Protein AF-A0A7S2A153-F1 (afdb_monomer)

Sequence (183 aa):
TPPPVQTYTALCRDPLVLLRCTVALWRCCGLRRIMLIVLRRLLDANNAITEEDSPCESVAKEMLAARDVLVARCLIVADSGSYKFDSKATKVKVNLAPCPMTVNLIRSMVAEKRGLVTMLVKQGLPDHAVDWLAEHVPESLADAEILSACLTECNTLTAAERLTAADAALRISIAHGPSQGVP

Solvent-accessible surface area (backbone atoms only — not comparable to full-atom values): 10693 Å² total; per-residue (Å²): 129,81,79,82,84,80,48,71,70,55,40,30,74,41,42,66,62,68,71,69,55,56,70,71,48,64,66,36,70,69,54,32,50,52,49,53,53,51,42,51,54,22,48,56,49,27,49,57,48,39,64,70,73,38,96,41,71,67,60,28,51,51,53,52,50,56,49,51,43,52,54,47,50,53,51,42,50,65,45,43,61,72,86,81,71,91,57,100,66,76,93,72,83,72,81,63,74,68,50,68,68,58,48,50,52,47,40,50,50,41,65,75,34,85,47,44,59,38,53,43,40,7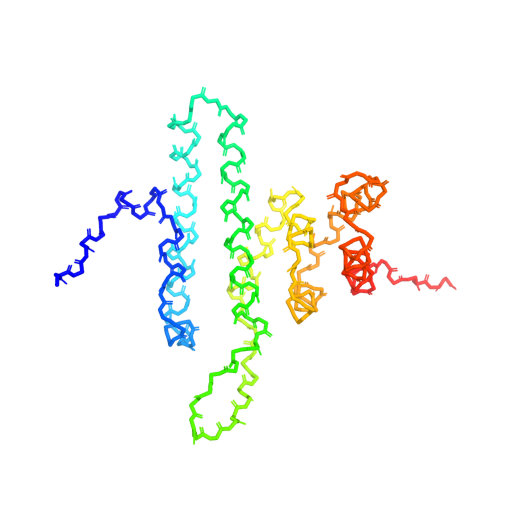4,72,62,59,55,69,59,34,47,52,43,40,34,73,70,29,71,53,56,60,80,26,48,66,58,40,52,52,60,64,68,43,79,86,82,48,55,76,67,56,39,49,55,34,50,52,49,51,48,50,35,43,70,61,60,43,82,75,80,75,76,128

Mean predicted aligned error: 7.01 Å

pLDDT: mean 85.68, std 14.98, range [40.78, 97.81]

Structure (mmCIF, N/CA/C/O backbone):
data_AF-A0A7S2A153-F1
#
_entry.id   AF-A0A7S2A153-F1
#
loop_
_atom_site.group_PDB
_atom_site.id
_atom_site.type_symbol
_atom_site.label_atom_id
_atom_site.label_alt_id
_atom_site.label_comp_id
_atom_site.label_asym_id
_atom_site.label_entity_id
_atom_site.label_seq_id
_atom_site.pdbx_PDB_ins_code
_atom_site.Cartn_x
_atom_site.Cartn_y
_atom_site.Cartn_z
_atom_site.occupancy
_atom_site.B_iso_or_equiv
_atom_site.auth_seq_id
_atom_site.auth_comp_id
_atom_site.auth_asym_id
_atom_site.auth_atom_id
_atom_site.pdbx_PDB_model_num
ATOM 1 N N . THR A 1 1 ? -1.560 30.126 -12.834 1.00 52.75 1 THR A N 1
ATOM 2 C CA . THR A 1 1 ? -1.280 30.229 -11.386 1.00 52.75 1 THR A CA 1
ATOM 3 C C . THR A 1 1 ? 0.058 29.573 -11.109 1.00 52.75 1 THR A C 1
ATOM 5 O O . THR A 1 1 ? 0.300 28.514 -11.680 1.00 52.75 1 THR A O 1
ATOM 8 N N . PRO A 1 2 ? 0.961 30.200 -10.335 1.00 52.28 2 PRO A N 1
ATOM 9 C CA . PRO A 1 2 ? 2.216 29.557 -9.951 1.00 52.28 2 PRO A CA 1
ATOM 10 C C . PRO A 1 2 ? 1.923 28.278 -9.150 1.00 52.28 2 PRO A C 1
ATOM 12 O O . PRO A 1 2 ? 0.895 28.220 -8.465 1.00 52.28 2 PRO A O 1
ATOM 15 N N . PRO A 1 3 ? 2.775 27.243 -9.248 1.00 64.81 3 PRO A N 1
ATOM 16 C CA . PRO A 1 3 ? 2.592 26.035 -8.460 1.00 64.81 3 PRO A CA 1
ATOM 17 C C . PRO A 1 3 ? 2.657 26.390 -6.966 1.00 64.81 3 PRO A C 1
ATOM 19 O O . PRO A 1 3 ? 3.499 27.205 -6.576 1.00 64.81 3 PRO A O 1
ATOM 22 N N . PRO A 1 4 ? 1.772 25.824 -6.128 1.00 70.31 4 PRO A N 1
ATOM 23 C CA . PRO A 1 4 ? 1.799 26.084 -4.698 1.00 70.31 4 PRO A CA 1
ATOM 24 C C . PRO A 1 4 ? 3.159 25.665 -4.135 1.00 70.31 4 PRO A C 1
ATOM 26 O O . PRO A 1 4 ? 3.616 24.541 -4.357 1.00 70.31 4 PRO A O 1
ATOM 29 N N . VAL A 1 5 ? 3.812 26.586 -3.426 1.00 78.69 5 VAL A N 1
ATOM 30 C CA . VAL A 1 5 ? 5.075 26.306 -2.743 1.00 78.69 5 VAL A CA 1
ATOM 31 C C . VAL A 1 5 ? 4.773 25.352 -1.596 1.00 78.69 5 VAL A C 1
ATOM 33 O O . VAL A 1 5 ? 4.063 25.701 -0.655 1.00 78.69 5 VAL A O 1
ATOM 36 N N . GLN A 1 6 ? 5.295 24.133 -1.690 1.00 83.62 6 GLN A N 1
ATOM 37 C CA . GLN A 1 6 ? 5.172 23.146 -0.627 1.00 83.62 6 GLN A CA 1
ATOM 38 C C . GLN A 1 6 ? 6.242 23.402 0.427 1.00 83.62 6 GLN A C 1
ATOM 40 O O . GLN A 1 6 ? 7.437 23.348 0.136 1.00 83.62 6 GLN A O 1
ATOM 45 N N . THR A 1 7 ? 5.812 23.699 1.650 1.00 91.12 7 THR A N 1
ATOM 46 C CA . THR A 1 7 ? 6.716 23.797 2.796 1.00 91.12 7 THR A CA 1
ATOM 47 C C . THR A 1 7 ? 7.016 22.404 3.341 1.00 91.12 7 THR A C 1
ATOM 49 O O . THR A 1 7 ? 6.229 21.471 3.176 1.00 91.12 7 THR A O 1
ATOM 52 N N . TYR A 1 8 ? 8.145 22.262 4.036 1.00 91.12 8 TYR A N 1
ATOM 53 C CA . TYR A 1 8 ? 8.490 21.013 4.719 1.00 91.12 8 TYR A CA 1
ATOM 54 C C . TYR A 1 8 ? 7.379 20.562 5.681 1.00 91.12 8 TYR A C 1
ATOM 56 O O . TYR A 1 8 ? 6.966 19.409 5.653 1.00 91.12 8 TYR A O 1
ATOM 64 N N . THR A 1 9 ? 6.814 21.493 6.455 1.00 93.06 9 THR A N 1
ATOM 65 C CA . THR A 1 9 ? 5.705 21.216 7.379 1.00 93.06 9 THR A CA 1
ATOM 66 C C . THR A 1 9 ? 4.468 20.673 6.664 1.00 93.06 9 THR A C 1
ATOM 68 O O . THR A 1 9 ? 3.830 19.753 7.168 1.00 93.06 9 THR A O 1
ATOM 71 N N . ALA A 1 10 ? 4.135 21.206 5.483 1.00 92.81 10 ALA A N 1
ATOM 72 C CA . ALA A 1 10 ? 3.019 20.697 4.691 1.00 92.81 10 ALA A CA 1
ATOM 73 C C . ALA A 1 10 ? 3.283 19.261 4.206 1.00 92.81 10 ALA A C 1
ATOM 75 O O . ALA A 1 10 ? 2.401 18.415 4.313 1.00 92.81 10 ALA A O 1
ATOM 76 N N . LEU A 1 11 ? 4.510 18.965 3.761 1.00 93.50 11 LEU A N 1
ATOM 77 C CA . LEU A 1 11 ? 4.910 17.620 3.331 1.00 93.50 11 LEU A CA 1
ATOM 78 C C . LEU A 1 11 ? 4.900 16.599 4.476 1.00 93.50 11 LEU A C 1
ATOM 80 O O . LEU A 1 11 ? 4.514 15.453 4.269 1.00 93.50 11 LEU A O 1
ATOM 84 N N . CYS A 1 12 ? 5.304 16.995 5.685 1.00 95.81 12 CYS A N 1
ATOM 85 C CA . CYS A 1 12 ? 5.238 16.124 6.863 1.00 95.81 12 CYS A CA 1
ATOM 86 C C . CYS A 1 12 ? 3.797 15.828 7.298 1.00 95.81 12 CYS A C 1
ATOM 88 O O . CYS A 1 12 ? 3.535 14.778 7.878 1.00 95.81 12 CYS A O 1
ATOM 90 N N . ARG A 1 13 ? 2.853 16.737 7.028 1.00 95.56 13 ARG A N 1
ATOM 91 C CA . ARG A 1 13 ? 1.427 16.522 7.314 1.00 95.56 13 ARG A CA 1
ATOM 92 C C . ARG A 1 13 ? 0.712 15.711 6.236 1.00 95.56 13 ARG A C 1
ATOM 94 O O . ARG A 1 13 ? -0.215 14.982 6.567 1.00 95.56 13 ARG A O 1
ATOM 101 N N . ASP A 1 14 ? 1.151 15.810 4.984 1.00 95.12 14 ASP A N 1
ATOM 102 C CA . ASP A 1 14 ? 0.605 15.036 3.867 1.00 95.12 14 ASP A CA 1
ATOM 103 C C . ASP A 1 14 ? 1.724 14.402 3.011 1.00 95.12 14 ASP A C 1
ATOM 105 O O . ASP A 1 14 ? 2.111 14.939 1.964 1.00 95.12 14 ASP A O 1
ATOM 109 N N . PRO A 1 15 ? 2.247 13.228 3.418 1.00 95.19 15 PRO A N 1
ATOM 110 C CA . PRO A 1 15 ? 3.273 12.516 2.656 1.00 95.19 15 PRO A CA 1
ATOM 111 C C . PRO A 1 15 ? 2.766 12.004 1.296 1.00 95.19 15 PRO A C 1
ATOM 113 O O . PRO A 1 15 ? 3.573 11.728 0.402 1.00 95.19 15 PRO A O 1
ATOM 116 N N . LEU A 1 16 ? 1.443 11.891 1.099 1.00 95.38 16 LEU A N 1
ATOM 117 C CA . LEU A 1 16 ? 0.850 11.355 -0.132 1.00 95.38 16 LEU A CA 1
ATOM 118 C C . LEU A 1 16 ? 1.047 12.290 -1.323 1.00 95.38 16 LEU A C 1
ATOM 120 O O . LEU A 1 16 ? 1.010 11.840 -2.471 1.00 95.38 16 LEU A O 1
ATOM 124 N N . VAL A 1 17 ? 1.335 13.571 -1.078 1.00 92.88 17 VAL A N 1
ATOM 125 C CA . VAL A 1 17 ? 1.746 14.515 -2.121 1.00 92.88 17 VAL A CA 1
ATOM 126 C C . VAL A 1 17 ? 2.858 13.936 -2.994 1.00 92.88 17 VAL A C 1
ATOM 128 O O . VAL A 1 17 ? 2.827 14.120 -4.212 1.00 92.88 17 VAL A O 1
ATOM 131 N N . LEU A 1 18 ? 3.827 13.223 -2.410 1.00 91.94 18 LEU A N 1
ATOM 132 C CA . LEU A 1 18 ? 4.961 12.693 -3.166 1.00 91.94 18 LEU A CA 1
ATOM 133 C C . LEU A 1 18 ? 4.535 11.625 -4.187 1.00 91.94 18 LEU A C 1
ATOM 135 O O . LEU A 1 18 ? 5.172 11.458 -5.226 1.00 91.94 18 LEU A O 1
ATOM 139 N N . LEU A 1 19 ? 3.412 10.945 -3.943 1.00 90.69 19 LEU A N 1
ATOM 140 C CA . LEU A 1 19 ? 2.825 9.982 -4.878 1.00 90.69 19 LEU A CA 1
ATOM 141 C C . LEU A 1 19 ? 2.203 10.659 -6.107 1.00 90.69 19 LEU A C 1
ATOM 143 O O . LEU A 1 19 ? 2.006 10.007 -7.129 1.00 90.69 19 LEU A O 1
ATOM 147 N N . ARG A 1 20 ? 1.957 11.976 -6.057 1.00 89.56 20 ARG A N 1
ATOM 148 C CA . ARG A 1 20 ? 1.449 12.766 -7.194 1.00 89.56 20 ARG A CA 1
ATOM 149 C C . ARG A 1 20 ? 2.529 13.121 -8.218 1.00 89.56 20 ARG A C 1
ATOM 151 O O . ARG A 1 20 ? 2.213 13.711 -9.253 1.00 89.56 20 ARG A O 1
ATOM 158 N N . CYS A 1 21 ? 3.793 12.800 -7.949 1.00 84.81 21 CYS A N 1
ATOM 159 C CA . CYS A 1 21 ? 4.879 12.975 -8.906 1.00 84.81 21 CYS A CA 1
ATOM 160 C C . CYS A 1 21 ? 4.613 12.202 -10.208 1.00 84.81 21 CYS A C 1
ATOM 162 O O . CYS A 1 21 ? 4.002 11.133 -10.214 1.00 84.81 21 CYS A O 1
ATOM 164 N N . THR A 1 22 ? 5.087 12.743 -11.333 1.00 83.19 22 THR A N 1
ATOM 165 C CA . THR A 1 22 ? 4.813 12.165 -12.655 1.00 83.19 22 THR A CA 1
ATOM 166 C C . THR A 1 22 ? 5.395 10.757 -12.790 1.00 83.19 22 THR A C 1
ATOM 168 O O . THR A 1 22 ? 6.464 10.449 -12.262 1.00 83.19 22 THR A O 1
ATOM 171 N N . VAL A 1 23 ? 4.735 9.901 -13.577 1.00 75.94 23 VAL A N 1
ATOM 172 C CA . VAL A 1 23 ? 5.207 8.530 -13.866 1.00 75.94 23 VAL A CA 1
ATOM 173 C C . VAL A 1 23 ? 6.632 8.526 -14.443 1.00 75.94 23 VAL A C 1
ATOM 175 O O . VAL A 1 23 ? 7.399 7.596 -14.206 1.00 75.94 23 VAL A O 1
ATOM 178 N N . ALA A 1 24 ? 7.025 9.584 -15.159 1.00 79.06 24 ALA A N 1
ATOM 179 C CA . ALA A 1 24 ? 8.385 9.747 -15.669 1.00 79.06 24 ALA A CA 1
ATOM 180 C C . ALA A 1 24 ? 9.445 9.763 -14.549 1.00 79.06 24 ALA A C 1
ATOM 182 O O . ALA A 1 24 ? 10.503 9.156 -14.709 1.00 79.06 24 ALA A O 1
ATOM 183 N N . LEU A 1 25 ? 9.150 10.391 -13.405 1.00 82.69 25 LEU A N 1
ATOM 184 C CA . LEU A 1 25 ? 10.053 10.421 -12.249 1.00 82.69 25 LEU A CA 1
ATOM 185 C C . LEU A 1 25 ? 10.185 9.038 -11.609 1.00 82.69 25 LEU A C 1
ATOM 187 O O . LEU A 1 25 ? 11.297 8.595 -11.328 1.00 82.69 25 LEU A O 1
ATOM 191 N N . TRP A 1 26 ? 9.070 8.317 -11.481 1.00 82.56 26 TRP A N 1
ATOM 192 C CA . TRP A 1 26 ? 9.047 6.948 -10.963 1.00 82.56 26 TRP A CA 1
ATOM 193 C C . TRP A 1 26 ? 9.796 5.950 -11.861 1.00 82.56 26 TRP A C 1
ATOM 195 O O . TRP A 1 26 ? 10.331 4.957 -11.372 1.00 82.56 26 TRP A O 1
ATOM 205 N N . ARG A 1 27 ? 9.911 6.225 -13.168 1.00 79.31 27 ARG A N 1
ATOM 206 C CA . ARG A 1 27 ? 10.712 5.413 -14.103 1.00 79.31 27 ARG A CA 1
ATOM 207 C C . ARG A 1 27 ? 12.215 5.643 -13.972 1.00 79.31 27 ARG A C 1
ATOM 209 O O . ARG A 1 27 ? 12.998 4.739 -14.259 1.00 79.31 27 ARG A O 1
ATOM 216 N N . CYS A 1 28 ? 12.642 6.828 -13.545 1.00 85.56 28 CYS A N 1
ATOM 217 C CA . CYS A 1 28 ? 14.058 7.114 -13.359 1.00 85.56 28 CYS A CA 1
ATOM 218 C C . CYS A 1 28 ? 14.558 6.443 -12.073 1.00 85.56 28 CYS A C 1
ATOM 220 O O . CYS A 1 28 ? 14.183 6.841 -10.974 1.00 85.56 28 CYS A O 1
ATOM 222 N N . CYS A 1 29 ? 15.436 5.440 -12.188 1.00 84.94 29 CYS A N 1
ATOM 223 C CA . CYS A 1 29 ? 15.933 4.682 -11.033 1.00 84.94 29 CYS A CA 1
ATOM 224 C C . CYS A 1 29 ? 16.525 5.566 -9.925 1.00 84.94 29 CYS A C 1
ATOM 226 O O . CYS A 1 29 ? 16.245 5.325 -8.753 1.00 84.94 29 CYS A O 1
ATOM 228 N N . GLY A 1 30 ? 17.311 6.588 -10.281 1.00 88.44 30 GLY A N 1
ATOM 229 C CA . GLY A 1 30 ? 17.906 7.507 -9.307 1.00 88.44 30 GLY A CA 1
ATOM 230 C C . GLY A 1 30 ? 16.857 8.348 -8.579 1.00 88.44 30 GLY A C 1
ATOM 231 O O . GLY A 1 30 ? 16.825 8.365 -7.350 1.00 88.44 30 GLY A O 1
ATOM 232 N N . LEU A 1 31 ? 15.953 8.986 -9.328 1.00 90.31 31 LEU A N 1
ATOM 233 C CA . LEU A 1 31 ? 14.913 9.847 -8.754 1.00 90.31 31 LEU A CA 1
ATOM 234 C C . LEU A 1 31 ? 13.894 9.047 -7.942 1.00 90.31 31 LEU A C 1
ATOM 236 O O . LEU A 1 31 ? 13.571 9.449 -6.831 1.00 90.31 31 LEU A O 1
ATOM 240 N N . ARG A 1 32 ? 13.471 7.875 -8.429 1.00 90.12 32 ARG A N 1
ATOM 241 C CA . ARG A 1 32 ? 12.616 6.942 -7.681 1.00 90.12 32 ARG A CA 1
ATOM 242 C C . ARG A 1 32 ? 13.221 6.590 -6.324 1.00 90.12 32 ARG A C 1
ATOM 244 O O . ARG A 1 32 ? 12.517 6.645 -5.326 1.00 90.12 32 ARG A O 1
ATOM 251 N N . ARG A 1 33 ? 14.520 6.275 -6.258 1.00 91.25 33 ARG A N 1
ATOM 252 C CA . ARG A 1 33 ? 15.197 5.990 -4.978 1.00 91.25 33 ARG A CA 1
ATOM 253 C C . ARG A 1 33 ? 15.174 7.195 -4.042 1.00 91.25 33 ARG A C 1
ATOM 255 O O . ARG A 1 33 ? 14.824 7.040 -2.879 1.00 91.25 33 ARG A O 1
ATOM 262 N N . ILE A 1 34 ? 15.497 8.388 -4.546 1.00 93.81 34 ILE A N 1
ATOM 263 C CA . ILE A 1 34 ? 15.439 9.626 -3.752 1.00 93.81 34 ILE A CA 1
ATOM 264 C C . ILE A 1 34 ? 14.022 9.840 -3.211 1.00 93.81 34 ILE A C 1
ATOM 266 O O . ILE A 1 34 ? 13.850 10.093 -2.022 1.00 93.81 34 ILE A O 1
ATOM 270 N N . MET A 1 35 ? 13.007 9.675 -4.057 1.00 93.44 35 MET A N 1
ATOM 271 C CA . MET A 1 35 ? 11.612 9.810 -3.656 1.00 93.44 35 MET A CA 1
ATOM 272 C C . MET A 1 35 ? 11.210 8.776 -2.606 1.00 93.44 35 MET A C 1
ATOM 274 O O . MET A 1 35 ? 10.564 9.144 -1.639 1.00 93.44 35 MET A O 1
ATOM 278 N N . LEU A 1 36 ? 11.621 7.514 -2.730 1.00 94.75 36 LEU A N 1
ATOM 279 C CA . LEU A 1 36 ? 11.328 6.487 -1.724 1.00 94.75 36 LEU A CA 1
ATOM 280 C C . LEU A 1 36 ? 11.997 6.790 -0.372 1.00 94.75 36 LEU A C 1
ATOM 282 O O . LEU A 1 36 ? 11.374 6.593 0.669 1.00 94.75 36 LEU A O 1
ATOM 286 N N . ILE A 1 37 ? 13.227 7.323 -0.373 1.00 95.50 37 ILE A N 1
ATOM 287 C CA . ILE A 1 37 ? 13.907 7.783 0.853 1.00 95.50 37 ILE A CA 1
ATOM 288 C C . ILE A 1 37 ? 13.124 8.924 1.502 1.00 95.50 37 ILE A C 1
ATOM 290 O O . ILE A 1 37 ? 12.875 8.900 2.708 1.00 95.50 37 ILE A O 1
ATOM 294 N N . VAL A 1 38 ? 12.752 9.929 0.706 1.00 95.75 38 VAL A N 1
ATOM 295 C CA . VAL A 1 38 ? 11.982 11.079 1.188 1.00 95.75 38 VAL A CA 1
ATOM 296 C C . VAL A 1 38 ? 10.624 10.616 1.709 1.00 95.75 38 VAL A C 1
ATOM 298 O O . VAL A 1 38 ? 10.261 10.984 2.818 1.00 95.75 38 VAL A O 1
ATOM 301 N N . LEU A 1 39 ? 9.922 9.751 0.973 1.00 96.56 39 LEU A N 1
ATOM 302 C CA . LEU A 1 39 ? 8.631 9.195 1.370 1.00 96.56 39 LEU A CA 1
ATOM 303 C C . LEU A 1 39 ? 8.720 8.501 2.722 1.00 96.56 39 LEU A C 1
ATOM 305 O O . LEU A 1 39 ? 7.924 8.816 3.594 1.00 96.56 39 LEU A O 1
ATOM 309 N N . ARG A 1 40 ? 9.703 7.613 2.927 1.00 96.44 40 ARG A N 1
ATOM 310 C CA . ARG A 1 40 ? 9.857 6.912 4.209 1.00 96.44 40 ARG A CA 1
ATOM 311 C C . ARG A 1 40 ? 10.017 7.897 5.366 1.00 96.44 40 ARG A C 1
ATOM 313 O O . ARG A 1 40 ? 9.281 7.806 6.337 1.00 96.44 40 ARG A O 1
ATOM 320 N N . ARG A 1 41 ? 10.894 8.895 5.218 1.00 96.75 41 ARG A N 1
ATOM 321 C CA . ARG A 1 41 ? 11.092 9.928 6.249 1.00 96.75 41 ARG A CA 1
ATOM 322 C C . ARG A 1 41 ? 9.837 10.758 6.505 1.00 96.75 41 ARG A C 1
ATOM 324 O O . ARG A 1 41 ? 9.565 11.103 7.650 1.00 96.75 41 ARG A O 1
ATOM 331 N N . LEU A 1 42 ? 9.087 11.094 5.455 1.00 97.31 42 LEU A N 1
ATOM 332 C CA . LEU A 1 42 ? 7.833 11.829 5.599 1.00 97.31 42 LEU A CA 1
ATOM 333 C C . LEU A 1 42 ? 6.759 10.978 6.285 1.00 97.31 42 LEU A C 1
ATOM 335 O O . LEU A 1 42 ? 6.027 11.519 7.101 1.00 97.31 42 LEU A O 1
ATOM 339 N N . LEU A 1 43 ? 6.682 9.672 6.009 1.00 97.31 43 LEU A N 1
ATOM 340 C CA . LEU A 1 43 ? 5.768 8.753 6.698 1.00 97.31 43 LEU A CA 1
ATOM 341 C C . LEU A 1 43 ? 6.110 8.631 8.185 1.00 97.31 43 LEU A C 1
ATOM 343 O O . LEU A 1 43 ? 5.209 8.715 9.015 1.00 97.31 43 LEU A O 1
ATOM 347 N N . ASP A 1 44 ? 7.395 8.509 8.522 1.00 96.81 44 ASP A N 1
ATOM 348 C CA . ASP A 1 44 ? 7.852 8.437 9.913 1.00 96.81 44 ASP A CA 1
ATOM 349 C C . ASP A 1 44 ? 7.524 9.739 10.671 1.00 96.81 44 ASP A C 1
ATOM 351 O O . ASP A 1 44 ? 6.968 9.702 11.768 1.00 96.81 44 ASP A O 1
ATOM 355 N N . ALA A 1 45 ? 7.787 10.903 10.064 1.00 97.56 45 ALA A N 1
ATOM 356 C CA . ALA A 1 45 ? 7.416 12.198 10.642 1.00 97.56 45 ALA A CA 1
ATOM 357 C C . ALA A 1 45 ? 5.892 12.355 10.772 1.00 97.56 45 ALA A C 1
ATOM 359 O O . ALA A 1 45 ? 5.398 12.859 11.778 1.00 97.56 45 ALA A O 1
ATOM 360 N N . ASN A 1 46 ? 5.143 11.903 9.765 1.00 97.81 46 ASN A N 1
ATOM 361 C CA . ASN A 1 46 ? 3.689 11.956 9.764 1.00 97.81 46 ASN A CA 1
ATOM 362 C C . ASN A 1 46 ? 3.073 11.042 10.832 1.00 97.81 46 ASN A C 1
ATOM 364 O O . ASN A 1 46 ? 2.037 11.407 11.377 1.00 97.81 46 ASN A O 1
ATOM 368 N N . ASN A 1 47 ? 3.702 9.907 11.168 1.00 97.19 47 ASN A N 1
ATOM 369 C CA . ASN A 1 47 ? 3.281 9.065 12.296 1.00 97.19 47 ASN A CA 1
ATOM 370 C C . ASN A 1 47 ? 3.306 9.864 13.597 1.00 97.19 47 ASN A C 1
ATOM 372 O O . ASN A 1 47 ? 2.269 10.001 14.235 1.00 97.19 47 ASN A O 1
ATOM 376 N N . ALA A 1 48 ? 4.460 10.454 13.923 1.00 97.38 48 ALA A N 1
ATOM 377 C CA . ALA A 1 48 ? 4.636 11.222 15.152 1.00 97.38 48 ALA A CA 1
ATOM 378 C C . ALA A 1 48 ? 3.655 12.401 15.237 1.00 97.38 48 ALA A C 1
ATOM 380 O O . ALA A 1 48 ? 2.984 12.572 16.248 1.00 97.38 48 ALA A O 1
ATOM 381 N N . ILE A 1 49 ? 3.509 13.166 14.147 1.00 97.50 49 ILE A N 1
ATOM 382 C CA . ILE A 1 49 ? 2.576 14.302 14.097 1.00 97.50 49 ILE A CA 1
ATOM 383 C C . ILE A 1 49 ? 1.126 13.834 14.258 1.00 97.50 49 ILE A C 1
ATOM 385 O O . ILE A 1 49 ? 0.366 14.458 14.983 1.00 97.50 49 ILE A O 1
ATOM 389 N N . THR A 1 50 ? 0.720 12.751 13.588 1.00 97.19 50 THR A N 1
ATOM 390 C CA . THR A 1 50 ? -0.671 12.265 13.655 1.00 97.19 50 THR A CA 1
ATOM 391 C C . THR A 1 50 ? -1.003 11.711 15.039 1.00 97.19 50 THR A C 1
ATOM 393 O O . THR A 1 50 ? -2.124 11.882 15.509 1.00 97.19 50 THR A O 1
ATOM 396 N N . GLU A 1 51 ? -0.046 11.061 15.699 1.00 96.56 51 GLU A N 1
ATOM 397 C CA . GLU A 1 51 ? -0.205 10.575 17.072 1.00 96.56 51 GLU A CA 1
ATOM 398 C C . GLU A 1 51 ? -0.295 11.727 18.087 1.00 96.56 51 GLU A C 1
ATOM 40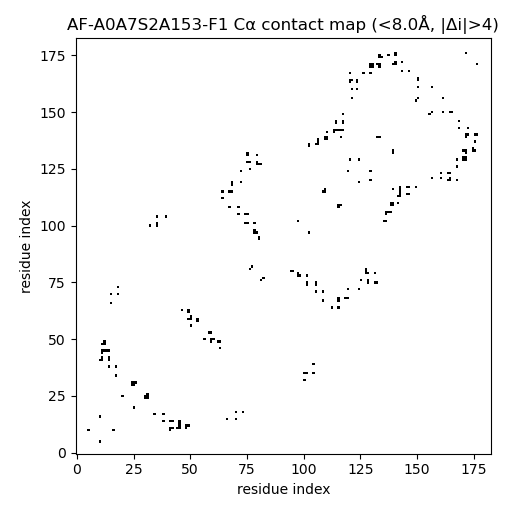0 O O . GLU A 1 51 ? -1.075 11.628 19.030 1.00 96.56 51 GLU A O 1
ATOM 405 N N . GLU A 1 52 ? 0.444 12.822 17.880 1.00 96.88 52 GLU A N 1
ATOM 406 C CA . GLU A 1 52 ? 0.434 14.008 18.751 1.00 96.88 52 GLU A CA 1
ATOM 407 C C . GLU A 1 52 ? -0.789 14.918 18.524 1.00 96.88 52 GLU A C 1
ATOM 409 O O . GLU A 1 52 ? -1.423 15.354 19.485 1.00 96.88 52 GLU A O 1
ATOM 414 N N . ASP A 1 53 ? -1.143 15.193 17.264 1.00 96.56 53 ASP A N 1
ATOM 415 C CA . ASP A 1 53 ? -2.204 16.143 16.894 1.00 96.56 53 ASP A CA 1
ATOM 416 C C . ASP A 1 53 ? -3.619 15.533 17.024 1.00 96.56 53 ASP A C 1
ATOM 418 O O . ASP A 1 53 ? -4.615 16.265 17.046 1.00 96.56 53 ASP A O 1
ATOM 422 N N . SER A 1 54 ? -3.749 14.200 17.063 1.00 95.12 54 SER A N 1
ATOM 423 C CA . SER A 1 54 ? -5.062 13.546 17.080 1.00 95.12 54 SER A CA 1
ATOM 424 C C . SER A 1 54 ? -5.733 13.632 18.455 1.00 95.12 54 SER A C 1
ATOM 426 O O . SER A 1 54 ? -5.127 13.290 19.470 1.00 95.12 54 SER A O 1
ATOM 428 N N . PRO A 1 55 ? -7.038 13.963 18.522 1.00 93.69 55 PRO A N 1
ATOM 429 C CA . PRO A 1 55 ? -7.774 13.999 19.786 1.00 93.69 55 PRO A CA 1
ATOM 430 C C . PRO A 1 55 ? -7.979 12.610 20.411 1.00 93.69 55 PRO A C 1
ATOM 432 O O . PRO A 1 55 ? -8.373 12.512 21.572 1.00 93.69 55 PRO A O 1
ATOM 435 N N . CYS A 1 56 ? -7.785 11.533 19.643 1.00 96.50 56 CYS A N 1
ATOM 436 C CA . CYS A 1 56 ? -7.989 10.161 20.096 1.00 96.50 56 CYS A CA 1
ATOM 437 C C . CYS A 1 56 ? -7.046 9.185 19.380 1.00 96.50 56 CYS A C 1
ATOM 439 O O . CYS A 1 56 ? -6.840 9.271 18.166 1.00 96.50 56 CYS A O 1
ATOM 441 N N . GLU A 1 57 ? -6.528 8.206 20.123 1.00 96.44 57 GLU A N 1
ATOM 442 C CA . GLU A 1 57 ? -5.616 7.176 19.610 1.00 96.44 57 GLU A CA 1
ATOM 443 C C . GLU A 1 57 ? -6.260 6.321 18.505 1.00 96.44 57 GLU A C 1
ATOM 445 O O . GLU A 1 57 ? -5.606 5.977 17.522 1.00 96.44 57 GLU A O 1
ATOM 450 N N . SER A 1 58 ? -7.554 6.000 18.630 1.00 96.00 58 SER A N 1
ATOM 451 C CA . SER A 1 58 ? -8.275 5.216 17.613 1.00 96.00 58 SER A CA 1
ATOM 452 C C . SER A 1 58 ? -8.337 5.943 16.268 1.00 96.00 58 SER A C 1
ATOM 454 O O . SER A 1 58 ? -7.998 5.359 15.243 1.00 96.00 58 SER A O 1
ATOM 456 N N . VAL A 1 59 ? -8.660 7.240 16.284 1.00 95.62 59 VAL A N 1
ATOM 457 C CA . VAL A 1 59 ? -8.703 8.088 15.082 1.00 95.62 59 VAL A CA 1
ATOM 458 C C . VAL A 1 59 ? -7.318 8.191 14.441 1.00 95.62 59 VAL A C 1
ATOM 460 O O . VAL A 1 59 ? -7.196 8.050 13.225 1.00 95.62 59 VAL A O 1
ATOM 463 N N . ALA A 1 60 ? -6.261 8.358 15.246 1.00 96.56 60 ALA A N 1
ATOM 464 C CA . ALA A 1 60 ? -4.889 8.382 14.739 1.00 96.56 60 ALA A CA 1
ATOM 465 C C . ALA A 1 60 ? -4.540 7.068 14.025 1.00 96.56 60 ALA A C 1
ATOM 467 O O . ALA A 1 60 ? -4.070 7.076 12.887 1.00 96.56 60 ALA A O 1
ATOM 468 N N . LYS A 1 61 ? -4.829 5.928 14.664 1.00 95.25 61 LYS A N 1
ATOM 469 C CA . LYS A 1 61 ? -4.583 4.595 14.100 1.00 95.25 61 LYS A CA 1
ATOM 470 C C . LYS A 1 61 ? -5.333 4.372 12.790 1.00 95.25 61 LYS A C 1
ATOM 472 O O . LYS A 1 61 ? -4.740 3.855 11.847 1.00 95.25 61 LYS A O 1
ATOM 477 N N . GLU A 1 62 ? -6.596 4.784 12.706 1.00 94.75 62 GLU A N 1
ATOM 478 C CA . GLU A 1 62 ? -7.394 4.681 11.480 1.00 94.75 62 GLU A CA 1
ATOM 479 C C . GLU A 1 62 ? -6.825 5.543 10.346 1.00 94.75 62 GLU A C 1
ATOM 481 O O . GLU A 1 62 ? -6.683 5.060 9.220 1.00 94.75 62 GLU A O 1
ATOM 486 N N . MET A 1 63 ? -6.437 6.790 10.633 1.00 95.75 63 MET A N 1
ATOM 487 C CA . MET A 1 63 ? -5.822 7.680 9.643 1.00 95.75 63 MET A CA 1
ATOM 488 C C . MET A 1 63 ? -4.494 7.124 9.120 1.00 95.75 63 MET A C 1
ATOM 490 O O . MET A 1 63 ? -4.263 7.103 7.908 1.00 95.75 63 MET A O 1
ATOM 494 N N . LEU A 1 64 ? -3.636 6.635 10.020 1.00 96.81 64 LEU A N 1
ATOM 495 C CA . LEU A 1 64 ? -2.357 6.027 9.658 1.00 96.81 64 LEU A CA 1
ATOM 496 C C . LEU A 1 64 ? -2.555 4.743 8.846 1.00 96.81 64 LEU A C 1
ATOM 498 O O . LEU A 1 64 ? -1.904 4.572 7.816 1.00 96.81 64 LEU A O 1
ATOM 502 N N . ALA A 1 65 ? -3.501 3.886 9.237 1.00 95.81 65 ALA A N 1
ATOM 503 C CA . ALA A 1 65 ? -3.840 2.680 8.487 1.00 95.81 65 ALA A CA 1
ATOM 504 C C . ALA A 1 65 ? -4.351 3.012 7.076 1.00 95.81 65 ALA A C 1
ATOM 506 O O . ALA A 1 65 ? -3.880 2.432 6.097 1.00 95.81 65 ALA A O 1
ATOM 507 N N . ALA A 1 66 ? -5.260 3.983 6.945 1.00 96.31 66 ALA A N 1
ATOM 508 C CA . ALA A 1 66 ? -5.777 4.418 5.649 1.00 96.31 66 ALA A CA 1
ATOM 509 C C . ALA A 1 66 ? -4.660 4.953 4.738 1.00 96.31 66 ALA A C 1
ATOM 511 O O . ALA A 1 66 ? -4.589 4.605 3.556 1.00 96.31 66 ALA A O 1
ATOM 512 N N . ARG A 1 67 ? -3.750 5.760 5.293 1.00 97.00 67 ARG A N 1
ATOM 513 C CA . ARG A 1 67 ? -2.576 6.272 4.580 1.00 97.00 67 ARG A CA 1
ATOM 514 C C . ARG A 1 67 ? -1.650 5.140 4.133 1.00 97.00 67 ARG A C 1
ATOM 516 O O . ARG A 1 67 ? -1.239 5.127 2.974 1.00 97.00 67 ARG A O 1
ATOM 523 N N . ASP A 1 68 ? -1.336 4.197 5.015 1.00 97.69 68 ASP A N 1
ATOM 524 C CA . ASP A 1 68 ? -0.430 3.084 4.713 1.00 97.69 68 ASP A CA 1
ATOM 525 C C . ASP A 1 68 ? -0.990 2.186 3.608 1.00 97.69 68 ASP A C 1
ATOM 527 O O . ASP A 1 68 ? -0.254 1.802 2.697 1.00 97.69 68 ASP A O 1
ATOM 531 N N . VAL A 1 69 ? -2.305 1.940 3.612 1.00 97.00 69 VAL A N 1
ATOM 532 C CA . VAL A 1 69 ? -2.998 1.232 2.527 1.00 97.00 69 VAL A CA 1
ATOM 533 C C . VAL A 1 69 ? -2.852 1.977 1.198 1.00 97.00 69 VAL A C 1
ATOM 535 O O . VAL A 1 69 ? -2.514 1.358 0.188 1.00 97.00 69 VAL A O 1
ATOM 538 N N . LEU A 1 70 ? -3.057 3.298 1.174 1.00 96.56 70 LEU A N 1
ATOM 539 C CA . LEU A 1 70 ? -2.917 4.099 -0.049 1.00 96.56 70 LEU A CA 1
ATOM 540 C C . LEU A 1 70 ? -1.484 4.075 -0.589 1.00 96.56 70 LEU A C 1
ATOM 542 O O . LEU A 1 70 ? -1.279 3.841 -1.781 1.00 96.56 70 LEU A O 1
ATOM 546 N N . VAL A 1 71 ? -0.495 4.276 0.283 1.00 96.94 71 VAL A N 1
ATOM 547 C CA . VAL A 1 71 ? 0.925 4.229 -0.085 1.00 96.94 71 VAL A CA 1
ATOM 548 C C . VAL A 1 71 ? 1.283 2.860 -0.648 1.00 96.94 71 VAL A C 1
ATOM 550 O O . VAL A 1 71 ? 1.827 2.781 -1.752 1.00 96.94 71 VAL A O 1
ATOM 553 N N . ALA A 1 72 ? 0.947 1.791 0.078 1.00 96.88 72 ALA A N 1
ATOM 554 C CA . ALA A 1 72 ? 1.260 0.435 -0.337 1.00 96.88 72 ALA A CA 1
ATOM 555 C C . ALA A 1 72 ? 0.612 0.115 -1.687 1.00 96.88 72 ALA A C 1
ATOM 557 O O . ALA A 1 72 ? 1.298 -0.316 -2.613 1.00 96.88 72 ALA A O 1
ATOM 558 N N . ARG A 1 73 ? -0.678 0.430 -1.853 1.00 95.12 73 ARG A N 1
ATOM 559 C CA . ARG A 1 73 ? -1.405 0.236 -3.113 1.00 95.12 73 ARG A CA 1
ATOM 560 C C . ARG A 1 73 ? -0.737 0.960 -4.277 1.00 95.12 73 ARG A C 1
ATOM 562 O O . ARG A 1 73 ? -0.511 0.350 -5.320 1.00 95.12 73 ARG A O 1
ATOM 569 N N . CYS A 1 74 ? -0.421 2.245 -4.118 1.00 92.56 74 CYS A N 1
ATOM 570 C CA . CYS A 1 74 ? 0.203 3.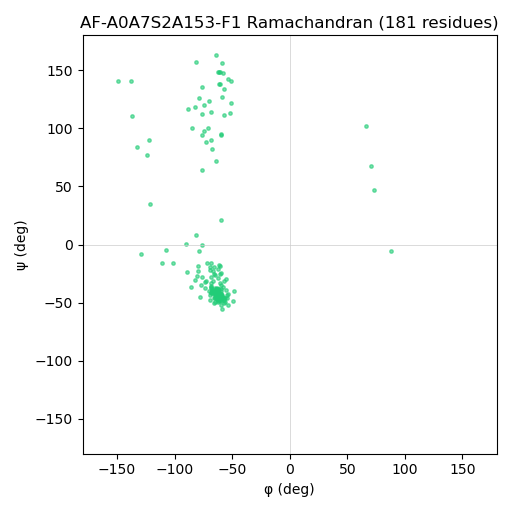042 -5.173 1.00 92.56 74 CYS A CA 1
ATOM 571 C C . CYS A 1 74 ? 1.560 2.473 -5.591 1.00 92.56 74 CYS A C 1
ATOM 573 O O . CYS A 1 74 ? 1.834 2.365 -6.784 1.00 92.56 74 CYS A O 1
ATOM 575 N N . LEU A 1 75 ? 2.394 2.097 -4.623 1.00 93.31 75 LEU A N 1
ATOM 576 C CA . LEU A 1 75 ? 3.727 1.563 -4.878 1.00 93.31 75 LEU A CA 1
ATOM 577 C C . LEU A 1 75 ? 3.684 0.168 -5.513 1.00 93.31 75 LEU A C 1
ATOM 579 O O . LEU A 1 75 ? 4.390 -0.058 -6.492 1.00 93.31 75 LEU A O 1
ATOM 583 N N . ILE A 1 76 ? 2.826 -0.732 -5.022 1.00 93.12 76 ILE A N 1
ATOM 584 C CA . ILE A 1 76 ? 2.645 -2.072 -5.599 1.00 93.12 76 ILE A CA 1
ATOM 585 C C . ILE A 1 76 ? 2.150 -1.956 -7.043 1.00 93.12 76 ILE A C 1
ATOM 587 O O . ILE A 1 76 ? 2.719 -2.566 -7.944 1.00 93.12 76 ILE A O 1
ATOM 591 N N . VAL A 1 7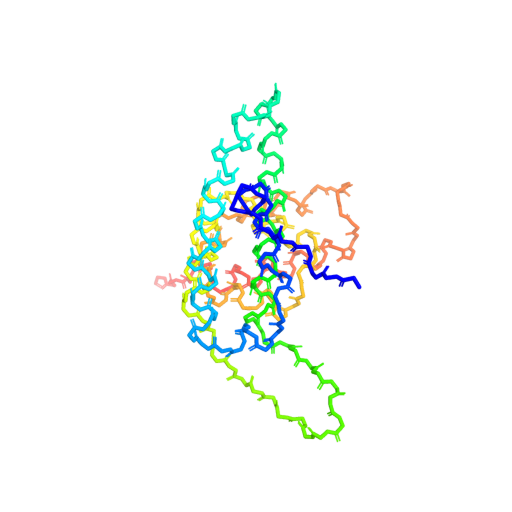7 ? 1.121 -1.143 -7.306 1.00 89.44 77 VAL A N 1
ATOM 592 C CA . VAL A 1 77 ? 0.604 -0.941 -8.673 1.00 89.44 77 VAL A CA 1
ATOM 593 C C . VAL A 1 77 ? 1.665 -0.306 -9.577 1.00 89.44 77 VAL A C 1
ATOM 595 O O . VAL A 1 77 ? 1.780 -0.668 -10.748 1.00 89.44 77 VAL A O 1
ATOM 598 N N . ALA A 1 78 ? 2.468 0.618 -9.046 1.00 86.31 78 ALA A N 1
ATOM 599 C CA . ALA A 1 78 ? 3.521 1.256 -9.821 1.00 86.31 78 ALA A CA 1
ATOM 600 C C . ALA A 1 78 ? 4.652 0.288 -10.205 1.00 86.31 78 ALA A C 1
ATOM 602 O O . ALA A 1 78 ? 5.174 0.375 -11.320 1.00 86.31 78 ALA A O 1
ATOM 603 N N . ASP A 1 79 ? 5.024 -0.621 -9.302 1.00 87.62 79 ASP A N 1
ATOM 604 C CA . ASP A 1 79 ? 6.148 -1.547 -9.480 1.00 87.62 79 ASP A CA 1
ATOM 605 C C . ASP A 1 79 ? 5.740 -2.868 -10.165 1.00 87.62 79 ASP A C 1
ATOM 607 O O . ASP A 1 79 ? 6.561 -3.477 -10.845 1.00 87.62 79 ASP A O 1
ATOM 611 N N . SER A 1 80 ? 4.461 -3.262 -10.095 1.00 86.62 80 SER A N 1
ATOM 612 C CA . SER A 1 80 ? 3.892 -4.448 -10.774 1.00 86.62 80 SER A CA 1
ATOM 613 C C . SER A 1 80 ? 3.651 -4.274 -12.284 1.00 86.62 80 SER A C 1
ATOM 615 O O . SER A 1 80 ? 3.248 -5.208 -12.976 1.00 86.62 80 SER A O 1
ATOM 617 N N . GLY A 1 81 ? 3.950 -3.097 -12.844 1.00 66.69 81 GLY A N 1
ATOM 618 C CA . GLY A 1 81 ? 4.330 -3.002 -14.255 1.00 66.69 81 GLY A CA 1
ATOM 619 C C . GLY A 1 81 ? 3.217 -3.181 -15.298 1.00 66.69 81 GLY A C 1
ATOM 620 O O . GLY A 1 81 ? 3.433 -3.844 -16.312 1.00 66.69 81 GLY A O 1
ATOM 621 N N . SER A 1 82 ? 2.065 -2.517 -15.144 1.00 54.31 82 SER A N 1
ATOM 622 C CA . SER A 1 82 ? 1.041 -2.429 -16.211 1.00 54.31 82 SER A CA 1
ATOM 623 C C . SER A 1 82 ? 0.688 -1.003 -16.659 1.00 54.31 82 SER A C 1
ATOM 625 O O . SER A 1 82 ? -0.444 -0.734 -17.061 1.00 54.31 82 SER A O 1
ATOM 627 N N . TYR A 1 83 ? 1.643 -0.065 -16.688 1.00 54.22 83 TYR A N 1
ATOM 628 C CA . TYR A 1 83 ? 1.398 1.231 -17.341 1.00 54.22 83 TYR A CA 1
ATOM 629 C C . TYR A 1 83 ? 1.385 1.091 -18.872 1.00 54.22 83 TYR A C 1
ATOM 631 O O . TYR A 1 83 ? 2.399 1.299 -19.541 1.00 54.22 83 TYR A O 1
ATOM 639 N N . LYS A 1 84 ? 0.216 0.784 -19.445 1.00 48.03 84 LYS A N 1
ATOM 640 C CA . LYS A 1 84 ? -0.062 1.002 -20.871 1.00 48.03 84 LYS A CA 1
ATOM 641 C C . LYS A 1 84 ? -0.319 2.494 -21.079 1.00 48.03 84 LYS A C 1
ATOM 643 O O . LYS A 1 84 ? -1.432 2.960 -20.871 1.00 48.03 84 LYS A O 1
ATOM 648 N N . PHE A 1 85 ? 0.708 3.258 -21.444 1.00 47.69 85 PHE A N 1
ATOM 649 C CA . PHE A 1 85 ? 0.485 4.617 -21.933 1.00 47.69 85 PHE A CA 1
ATOM 650 C C . PHE A 1 85 ? 0.264 4.547 -23.439 1.00 47.69 85 PHE A C 1
ATOM 652 O O . PHE A 1 85 ? 1.157 4.129 -24.176 1.00 47.69 85 PHE A O 1
ATOM 659 N N . ASP A 1 86 ? -0.929 4.938 -23.873 1.00 44.53 86 ASP A N 1
ATOM 660 C CA . ASP A 1 86 ? -1.328 4.992 -25.276 1.00 44.53 86 ASP A CA 1
ATOM 661 C C . ASP A 1 86 ? -0.693 6.228 -25.941 1.00 44.53 86 ASP A C 1
ATOM 663 O O . ASP A 1 86 ? -1.342 7.196 -26.325 1.00 44.53 86 ASP A O 1
ATOM 667 N N . SER A 1 87 ? 0.638 6.235 -26.010 1.00 44.34 87 SER A N 1
ATOM 668 C CA . SER A 1 87 ? 1.342 7.058 -26.985 1.00 44.34 87 SER A CA 1
ATOM 669 C C . SER A 1 87 ? 1.250 6.309 -28.306 1.00 44.34 87 SER A C 1
ATOM 671 O O . SER A 1 87 ? 1.631 5.142 -28.375 1.00 44.34 87 SER A O 1
ATOM 673 N N . LYS A 1 88 ? 0.759 6.965 -29.359 1.00 52.50 88 LYS A N 1
ATOM 674 C CA . LYS A 1 88 ? 0.596 6.437 -30.729 1.00 52.50 88 LYS A CA 1
ATOM 675 C C . LYS A 1 88 ? 1.899 5.965 -31.415 1.00 52.50 88 LYS A C 1
ATOM 677 O O . LYS A 1 88 ? 1.946 5.862 -32.634 1.00 52.50 88 LYS A O 1
ATOM 682 N N . ALA A 1 89 ? 2.953 5.649 -30.673 1.00 49.25 89 ALA A N 1
ATOM 683 C CA . ALA A 1 89 ? 4.185 5.071 -31.173 1.00 49.25 89 ALA A CA 1
ATOM 684 C 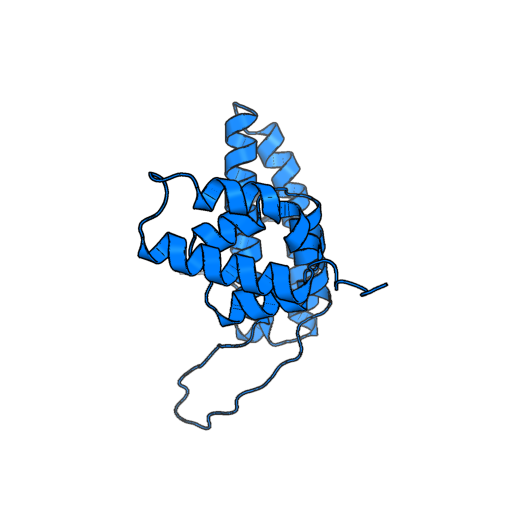C . ALA A 1 89 ? 4.650 3.957 -30.223 1.00 49.25 89 ALA A C 1
ATOM 686 O O . ALA A 1 89 ? 5.082 4.211 -29.103 1.00 49.25 89 ALA A O 1
ATOM 687 N N . THR A 1 90 ? 4.563 2.725 -30.727 1.00 43.97 90 THR A N 1
ATOM 688 C CA . THR A 1 90 ? 5.307 1.544 -30.266 1.00 43.97 90 THR A CA 1
ATOM 689 C C . THR A 1 90 ? 4.963 1.045 -28.854 1.00 43.97 90 THR A C 1
ATOM 691 O O . THR A 1 90 ? 5.455 1.534 -27.841 1.00 43.97 90 THR A O 1
ATOM 694 N N . LYS A 1 91 ? 4.163 -0.031 -28.797 1.00 43.53 91 LYS A N 1
ATOM 695 C CA . LYS A 1 91 ? 3.907 -0.856 -27.603 1.00 43.53 91 LYS A CA 1
ATOM 696 C C . LYS A 1 91 ? 5.196 -1.549 -27.134 1.00 43.53 91 LYS A C 1
ATOM 698 O O . LYS A 1 91 ? 5.348 -2.755 -27.295 1.00 43.53 91 LYS A O 1
ATOM 703 N N . VAL A 1 92 ? 6.140 -0.811 -26.560 1.00 45.50 92 VAL A N 1
ATOM 704 C CA . VAL A 1 92 ? 7.277 -1.416 -25.864 1.00 45.50 92 VAL A CA 1
ATOM 705 C C . VAL A 1 92 ? 6.815 -1.717 -24.445 1.00 45.50 92 VAL A C 1
ATOM 707 O O . VAL A 1 92 ? 6.734 -0.830 -23.595 1.00 45.50 92 VAL A O 1
ATOM 710 N N . LYS A 1 93 ? 6.463 -2.982 -24.200 1.00 50.00 93 LYS A N 1
ATOM 711 C CA . LYS A 1 93 ? 6.265 -3.508 -22.849 1.00 50.00 93 LYS A CA 1
ATOM 712 C C . LYS A 1 93 ? 7.642 -3.529 -22.185 1.00 50.00 93 LYS A C 1
ATOM 714 O O . LYS A 1 93 ? 8.400 -4.479 -22.345 1.00 50.00 93 LYS A O 1
ATOM 719 N N . VAL A 1 94 ? 8.014 -2.435 -21.526 1.00 53.88 94 VAL A N 1
ATOM 720 C CA . VAL A 1 94 ? 9.240 -2.409 -20.731 1.00 53.88 94 VAL A CA 1
ATOM 721 C C . VAL A 1 94 ? 8.941 -3.206 -19.466 1.00 53.88 94 VAL A C 1
ATOM 723 O O . VAL A 1 94 ? 8.327 -2.683 -18.539 1.00 53.88 94 VAL A O 1
ATOM 726 N N . ASN A 1 95 ? 9.337 -4.479 -19.452 1.00 54.06 95 ASN A N 1
ATOM 727 C CA . ASN A 1 95 ? 9.414 -5.272 -18.229 1.00 54.06 95 ASN A CA 1
ATOM 728 C C . ASN A 1 95 ? 10.547 -4.681 -17.378 1.00 54.06 95 ASN A C 1
ATOM 730 O O . ASN A 1 95 ? 11.693 -5.121 -17.451 1.00 54.06 95 ASN A O 1
ATOM 734 N N . LEU A 1 96 ? 10.257 -3.607 -16.643 1.00 65.25 96 LEU A N 1
ATOM 735 C CA . LEU A 1 96 ? 11.168 -3.116 -15.620 1.00 65.25 96 LEU A CA 1
ATOM 736 C C . LEU A 1 96 ? 11.147 -4.126 -14.479 1.00 65.25 96 LEU A C 1
ATOM 738 O O . LEU A 1 96 ? 10.086 -4.409 -13.932 1.00 65.25 96 LEU A O 1
ATOM 742 N N . ALA A 1 97 ? 12.320 -4.656 -14.135 1.00 78.38 97 ALA A N 1
ATOM 743 C CA . ALA A 1 97 ? 12.471 -5.432 -12.917 1.00 78.38 97 ALA A CA 1
ATOM 744 C C . ALA A 1 97 ? 11.966 -4.609 -11.710 1.00 78.38 97 ALA A C 1
ATOM 746 O O . ALA A 1 97 ? 12.199 -3.386 -11.681 1.00 78.38 97 ALA A O 1
ATOM 747 N N . PRO A 1 98 ? 11.313 -5.255 -10.728 1.00 85.00 98 PRO A N 1
ATOM 748 C CA . PRO A 1 98 ? 10.870 -4.611 -9.498 1.00 85.00 98 PRO A CA 1
ATOM 749 C C . PRO A 1 98 ? 11.998 -3.830 -8.829 1.00 85.00 98 PRO A C 1
ATOM 751 O O . PRO A 1 98 ? 13.159 -4.251 -8.821 1.00 85.00 98 PRO A O 1
ATOM 754 N N . CYS A 1 99 ? 11.685 -2.657 -8.286 1.00 88.56 99 CYS A N 1
ATOM 755 C CA . CYS A 1 99 ? 12.676 -1.868 -7.575 1.00 88.56 99 CYS A CA 1
ATOM 756 C C . CYS A 1 99 ? 12.942 -2.499 -6.207 1.00 88.56 99 CYS A C 1
ATOM 758 O O . CYS A 1 99 ? 12.036 -2.491 -5.372 1.00 88.56 99 CYS A O 1
ATOM 760 N N . PRO A 1 100 ? 14.183 -2.913 -5.885 1.00 92.00 100 PRO A N 1
ATOM 761 C CA . PRO A 1 100 ? 14.474 -3.506 -4.578 1.00 92.00 100 PRO A CA 1
ATOM 762 C C . PRO A 1 100 ? 14.105 -2.583 -3.411 1.00 92.00 100 PRO A C 1
ATOM 764 O O . PRO A 1 100 ? 13.708 -3.039 -2.347 1.00 92.00 100 PRO A O 1
ATOM 767 N N . MET A 1 101 ? 14.196 -1.266 -3.615 1.00 93.56 101 MET A N 1
ATOM 768 C CA . MET A 1 101 ? 13.834 -0.288 -2.593 1.00 93.56 101 MET A CA 1
ATOM 769 C C . MET A 1 101 ? 12.320 -0.174 -2.391 1.00 93.56 101 MET A C 1
ATOM 771 O O . MET A 1 101 ? 11.882 -0.023 -1.254 1.00 93.56 101 MET A O 1
ATOM 775 N N . THR A 1 102 ? 11.529 -0.271 -3.465 1.00 93.69 102 THR A N 1
ATOM 776 C CA . THR A 1 102 ? 10.066 -0.340 -3.356 1.00 93.69 102 THR A CA 1
ATOM 777 C C . THR A 1 102 ? 9.667 -1.624 -2.641 1.00 93.69 102 THR A C 1
ATOM 779 O O . THR A 1 102 ? 8.929 -1.558 -1.665 1.00 93.69 102 THR A O 1
ATOM 782 N N . VAL A 1 103 ? 10.216 -2.767 -3.071 1.00 95.12 103 VAL A N 1
ATOM 783 C CA . VAL A 1 103 ? 9.983 -4.073 -2.438 1.00 95.12 103 VAL A CA 1
ATOM 784 C C . VAL A 1 103 ? 10.291 -4.004 -0.943 1.00 95.12 103 VAL A C 1
ATOM 786 O O . VAL A 1 103 ? 9.423 -4.305 -0.133 1.00 95.12 103 VAL A O 1
ATOM 789 N N . ASN A 1 104 ? 11.475 -3.525 -0.554 1.00 96.44 104 ASN A N 1
ATOM 790 C CA . ASN A 1 104 ? 11.865 -3.433 0.856 1.00 96.44 104 ASN A CA 1
ATOM 791 C C . ASN A 1 104 ? 10.959 -2.503 1.671 1.00 96.44 104 ASN A C 1
ATOM 793 O O . ASN A 1 104 ? 10.649 -2.814 2.820 1.00 96.44 104 ASN A O 1
ATOM 797 N N . LEU A 1 105 ? 10.524 -1.379 1.092 1.00 96.38 105 LEU A N 1
ATOM 798 C CA . LEU A 1 105 ? 9.588 -0.481 1.762 1.00 96.38 105 LEU A CA 1
ATOM 799 C C . LEU A 1 105 ? 8.244 -1.177 2.008 1.00 96.38 105 LEU A C 1
ATOM 801 O O . LEU A 1 105 ? 7.752 -1.142 3.132 1.00 96.38 105 LEU A O 1
ATOM 805 N N . ILE A 1 106 ? 7.689 -1.855 0.999 1.00 97.25 106 ILE A N 1
ATOM 806 C CA . ILE A 1 106 ? 6.432 -2.603 1.139 1.00 97.25 106 ILE A CA 1
ATOM 807 C C . ILE A 1 106 ? 6.565 -3.737 2.151 1.00 97.25 106 ILE A C 1
ATOM 809 O O . ILE A 1 106 ? 5.710 -3.864 3.020 1.00 97.25 106 ILE A O 1
ATOM 813 N N . ARG A 1 107 ? 7.645 -4.522 2.088 1.00 97.00 107 ARG A N 1
ATOM 814 C CA . ARG A 1 107 ? 7.905 -5.606 3.045 1.00 97.00 107 ARG A CA 1
ATOM 815 C C . ARG A 1 107 ? 7.947 -5.098 4.481 1.00 97.00 107 ARG A C 1
ATOM 817 O O . ARG A 1 107 ? 7.292 -5.671 5.341 1.00 97.00 107 ARG A O 1
ATOM 824 N N . SER A 1 108 ? 8.651 -3.991 4.729 1.00 96.62 108 SER A N 1
ATOM 825 C CA . SER A 1 108 ? 8.691 -3.350 6.050 1.00 96.62 108 SER A CA 1
ATOM 826 C C . SER A 1 108 ? 7.308 -2.860 6.487 1.00 96.62 108 SER A C 1
ATOM 828 O O . SER A 1 108 ? 6.913 -3.133 7.615 1.00 96.62 108 SER A O 1
ATOM 830 N N . MET A 1 109 ? 6.532 -2.225 5.603 1.00 96.62 109 MET A N 1
ATOM 831 C CA . MET A 1 109 ? 5.167 -1.796 5.935 1.00 96.62 109 MET A CA 1
ATOM 832 C C . MET A 1 109 ? 4.253 -2.978 6.283 1.00 96.62 109 MET A C 1
ATOM 834 O O . MET A 1 109 ? 3.531 -2.914 7.271 1.00 96.62 109 MET A O 1
ATOM 838 N N . VAL A 1 110 ? 4.296 -4.062 5.502 1.00 96.19 110 VAL A N 1
ATOM 839 C CA . VAL A 1 110 ? 3.492 -5.272 5.747 1.00 96.19 110 VAL A CA 1
ATOM 840 C C . VAL A 1 110 ? 3.917 -5.967 7.042 1.00 96.19 110 VAL A C 1
ATOM 842 O O . VAL A 1 110 ? 3.058 -6.373 7.817 1.00 96.19 110 VAL A O 1
ATOM 845 N N . ALA A 1 111 ? 5.220 -6.047 7.321 1.00 95.38 111 ALA A N 1
ATOM 846 C CA . ALA A 1 111 ? 5.733 -6.619 8.564 1.00 95.38 111 ALA A CA 1
ATOM 847 C C . ALA A 1 111 ? 5.319 -5.810 9.807 1.00 95.38 111 ALA A C 1
ATOM 849 O O . ALA A 1 111 ? 5.025 -6.382 10.854 1.00 95.38 111 ALA A O 1
ATOM 850 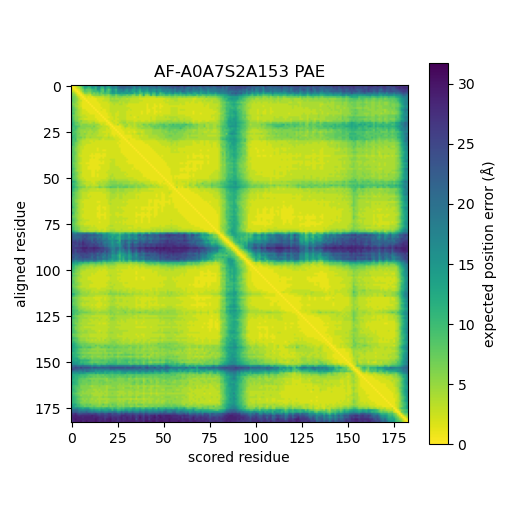N N . GLU A 1 112 ? 5.307 -4.479 9.703 1.00 94.50 112 GLU A N 1
ATOM 851 C CA . GLU A 1 112 ? 4.990 -3.577 10.815 1.00 94.50 112 GLU A CA 1
ATOM 852 C C . GLU A 1 112 ? 3.477 -3.425 11.052 1.00 94.50 112 GLU A C 1
ATOM 854 O O . GLU A 1 112 ? 3.055 -3.113 12.169 1.00 94.50 112 GLU A O 1
ATOM 859 N N . LYS A 1 113 ? 2.646 -3.611 10.018 1.00 93.56 113 LYS A N 1
ATOM 860 C CA . LYS A 1 113 ? 1.209 -3.302 10.043 1.00 93.56 113 LYS A CA 1
ATOM 861 C C . LYS A 1 113 ? 0.366 -4.535 9.726 1.00 93.56 113 LYS A C 1
ATOM 863 O O . LYS A 1 113 ? -0.019 -4.774 8.581 1.00 93.56 113 LYS A O 1
ATOM 868 N N . ARG A 1 114 ? 0.009 -5.280 10.775 1.00 92.56 114 ARG A N 1
ATOM 869 C CA . ARG A 1 114 ? -0.904 -6.428 10.674 1.00 92.56 114 ARG A CA 1
ATOM 870 C C . ARG A 1 114 ? -2.250 -6.001 10.070 1.00 92.56 114 ARG A C 1
ATOM 872 O O . ARG A 1 114 ? -2.834 -5.001 10.485 1.00 92.56 114 ARG A O 1
ATOM 879 N N . GLY A 1 115 ? -2.749 -6.767 9.109 1.00 93.19 115 GLY A N 1
ATOM 880 C CA . GLY A 1 115 ? -3.995 -6.519 8.385 1.00 93.19 115 GLY A CA 1
ATOM 881 C C . GLY A 1 115 ? -3.848 -5.637 7.141 1.00 93.19 115 GLY A C 1
ATOM 882 O O . GLY A 1 115 ? -4.828 -5.480 6.407 1.00 93.19 115 GLY A O 1
ATOM 883 N N . LEU A 1 116 ? -2.662 -5.077 6.863 1.00 95.88 116 LEU A N 1
ATOM 884 C CA . LEU A 1 116 ? -2.428 -4.227 5.691 1.00 95.88 116 LEU A CA 1
ATOM 885 C C . LEU A 1 116 ? -2.728 -4.963 4.380 1.00 95.88 116 LEU A C 1
ATOM 887 O O . LEU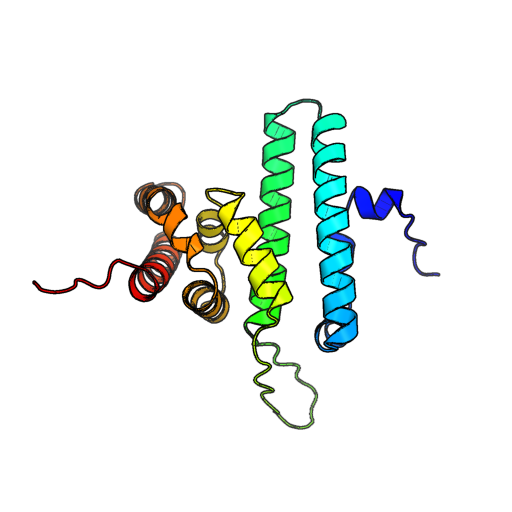 A 1 116 ? -3.398 -4.411 3.505 1.00 95.88 116 LEU A O 1
ATOM 891 N N . VAL A 1 117 ? -2.293 -6.219 4.255 1.00 95.19 117 VAL A N 1
ATOM 892 C CA . VAL A 1 117 ? -2.544 -7.022 3.049 1.00 95.19 117 VAL A CA 1
ATOM 893 C C . VAL A 1 117 ? -4.021 -7.353 2.928 1.00 95.19 117 VAL A C 1
ATOM 895 O O . VAL A 1 117 ? -4.591 -7.226 1.844 1.00 95.19 117 VAL A O 1
ATOM 898 N N . THR A 1 118 ? -4.672 -7.690 4.042 1.00 93.12 118 THR A N 1
ATOM 899 C CA . THR A 1 118 ? -6.118 -7.947 4.039 1.00 93.12 118 THR A CA 1
ATOM 900 C C . THR A 1 118 ? -6.899 -6.721 3.568 1.00 93.12 118 THR A C 1
ATOM 902 O O . THR A 1 118 ? -7.787 -6.850 2.728 1.00 93.12 118 THR A O 1
ATOM 905 N N . MET A 1 119 ? -6.548 -5.519 4.039 1.00 93.69 119 MET A N 1
ATOM 906 C CA . MET A 1 119 ? -7.181 -4.276 3.586 1.00 93.69 119 MET A CA 1
ATOM 907 C C . MET A 1 119 ? -6.952 -4.023 2.095 1.00 93.69 119 MET A C 1
ATOM 909 O O . MET A 1 119 ? -7.891 -3.665 1.386 1.00 93.69 119 MET A O 1
ATOM 913 N N . LEU A 1 120 ? -5.731 -4.239 1.601 1.00 94.81 120 LEU A N 1
ATOM 914 C CA . LEU A 1 120 ? -5.409 -4.089 0.183 1.00 94.81 120 LEU A CA 1
ATOM 915 C C . LEU A 1 120 ? -6.238 -5.036 -0.699 1.00 94.81 120 LEU A C 1
ATOM 917 O O . LEU A 1 120 ? -6.818 -4.602 -1.695 1.00 94.81 120 LEU A O 1
ATOM 921 N N . VAL A 1 121 ? -6.333 -6.309 -0.309 1.00 92.19 121 VAL A N 1
ATOM 922 C CA . VAL A 1 121 ? -7.138 -7.323 -1.002 1.00 92.19 121 VAL A CA 1
ATOM 923 C C . VAL A 1 121 ? -8.624 -6.965 -0.953 1.00 92.19 121 VAL A C 1
ATOM 925 O O . VAL A 1 121 ? -9.286 -6.956 -1.990 1.00 92.19 121 VAL A O 1
ATOM 928 N N . LYS A 1 122 ? -9.134 -6.577 0.222 1.00 90.50 122 LYS A N 1
ATOM 929 C CA . LYS A 1 122 ? -10.531 -6.161 0.416 1.00 90.50 122 LYS A CA 1
ATOM 930 C C . LYS A 1 122 ? -10.907 -4.950 -0.442 1.00 90.50 122 LYS A C 1
ATOM 932 O O . LYS A 1 122 ? -12.025 -4.876 -0.935 1.00 90.50 122 LYS A O 1
ATOM 937 N N . GLN A 1 123 ? -9.982 -4.014 -0.660 1.00 90.00 123 GLN A N 1
ATOM 938 C CA . GLN A 1 123 ? -10.193 -2.855 -1.534 1.00 90.00 123 GLN A CA 1
ATOM 939 C C . GLN A 1 123 ? -9.998 -3.154 -3.036 1.00 90.00 123 GLN A C 1
ATOM 941 O O . GLN A 1 123 ? -9.949 -2.218 -3.847 1.00 90.00 123 GLN A O 1
ATOM 946 N N . GLY A 1 124 ? -9.835 -4.423 -3.422 1.00 89.12 124 GLY A N 1
ATOM 947 C CA . GLY A 1 124 ? -9.721 -4.850 -4.814 1.00 89.12 124 GLY A CA 1
ATOM 948 C C . GLY A 1 124 ? -8.401 -4.434 -5.460 1.00 89.12 124 GLY A C 1
ATOM 949 O O . GLY A 1 124 ? -8.379 -3.581 -6.355 1.00 89.12 124 GLY A O 1
ATOM 950 N N . LEU A 1 125 ? -7.287 -5.015 -5.008 1.00 91.12 125 LEU A N 1
ATOM 951 C CA . LEU A 1 125 ? -6.031 -4.945 -5.756 1.00 91.12 125 LEU A CA 1
ATOM 952 C C . LEU A 1 125 ? -6.194 -5.608 -7.139 1.00 91.12 125 LEU A C 1
ATOM 954 O O . LEU A 1 125 ? -6.798 -6.674 -7.228 1.00 91.12 125 LEU A O 1
ATOM 958 N N . PRO A 1 126 ? -5.642 -5.021 -8.216 1.00 91.19 126 PRO A N 1
ATOM 959 C CA . PRO A 1 126 ? -5.597 -5.684 -9.518 1.00 91.19 126 PRO A CA 1
ATOM 960 C C . PRO A 1 126 ? -4.793 -6.993 -9.476 1.00 91.19 126 PRO A C 1
ATOM 962 O O . PRO A 1 126 ? -3.772 -7.048 -8.799 1.00 91.19 126 PRO A O 1
ATOM 965 N N . ASP A 1 127 ? -5.157 -7.987 -10.289 1.00 90.62 127 ASP A N 1
ATOM 966 C CA . ASP A 1 127 ? -4.493 -9.304 -10.335 1.00 90.62 127 ASP A CA 1
ATOM 967 C C . ASP A 1 127 ? -2.963 -9.231 -10.434 1.00 90.62 127 ASP A C 1
ATOM 969 O O . ASP A 1 127 ? -2.262 -9.833 -9.633 1.00 90.62 127 ASP A O 1
ATOM 973 N N . HIS A 1 128 ? -2.426 -8.420 -11.349 1.00 90.00 128 HIS A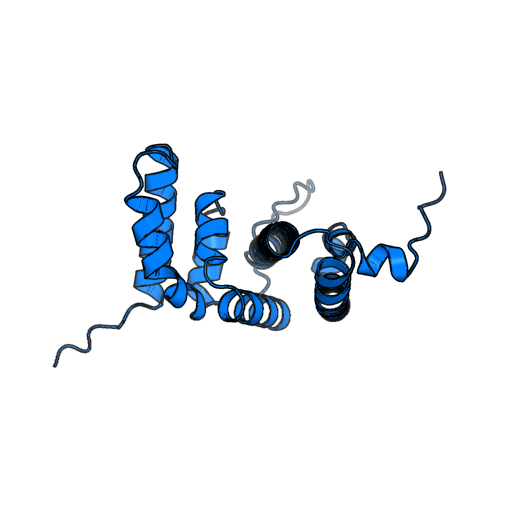 N 1
ATOM 974 C CA . HIS A 1 128 ? -0.972 -8.264 -11.506 1.00 90.00 128 HIS A CA 1
ATOM 975 C C . HIS A 1 128 ? -0.281 -7.681 -10.260 1.00 90.00 128 HIS A C 1
ATOM 977 O O . HIS A 1 128 ? 0.894 -7.946 -10.020 1.00 90.00 128 HIS A O 1
ATOM 983 N N . ALA A 1 129 ? -0.995 -6.874 -9.473 1.00 92.81 129 ALA A N 1
ATOM 984 C CA . ALA A 1 129 ? -0.499 -6.335 -8.214 1.00 92.81 129 ALA A CA 1
ATOM 985 C C . ALA A 1 129 ? -0.534 -7.396 -7.102 1.00 92.81 129 ALA A C 1
ATOM 987 O O . ALA A 1 129 ? 0.368 -7.427 -6.268 1.00 92.81 129 ALA A O 1
ATOM 988 N N . VAL A 1 130 ? -1.539 -8.279 -7.112 1.00 93.94 130 VAL A N 1
ATOM 989 C CA . VAL A 1 130 ? -1.609 -9.448 -6.222 1.00 93.94 130 VAL A CA 1
ATOM 990 C C . VAL A 1 130 ? -0.485 -10.431 -6.538 1.00 93.94 130 VAL A C 1
ATOM 992 O O . VAL A 1 130 ? 0.213 -10.855 -5.622 1.00 93.94 130 VAL A O 1
ATOM 995 N N . ASP A 1 131 ? -0.256 -10.735 -7.817 1.00 92.12 131 ASP A N 1
ATOM 996 C CA . ASP A 1 131 ? 0.825 -11.627 -8.251 1.00 92.12 131 ASP A CA 1
ATOM 997 C C . ASP A 1 131 ? 2.193 -11.071 -7.831 1.00 92.12 131 ASP A C 1
ATOM 999 O O . ASP A 1 131 ? 3.014 -11.786 -7.262 1.00 92.12 131 ASP A O 1
ATOM 1003 N N . TRP A 1 132 ? 2.412 -9.764 -8.020 1.00 93.69 132 TRP A N 1
ATOM 1004 C CA . TRP A 1 132 ? 3.631 -9.099 -7.558 1.00 93.69 132 TRP A CA 1
ATOM 1005 C C . TRP A 1 132 ? 3.808 -9.204 -6.039 1.00 93.69 132 TRP A C 1
ATOM 1007 O O . TRP A 1 132 ? 4.920 -9.460 -5.574 1.00 93.69 132 TRP A O 1
ATOM 1017 N N . LEU A 1 133 ? 2.728 -9.016 -5.267 1.00 94.44 133 LEU A N 1
ATOM 1018 C CA . LEU A 1 133 ? 2.751 -9.121 -3.807 1.00 94.44 133 LEU A CA 1
ATOM 1019 C C . LEU A 1 133 ? 3.130 -10.544 -3.374 1.00 94.44 133 LEU A C 1
ATOM 1021 O O . LEU A 1 133 ? 4.022 -10.700 -2.545 1.00 94.44 133 LEU A O 1
ATOM 1025 N N . ALA A 1 134 ? 2.497 -11.554 -3.973 1.00 93.25 134 ALA A N 1
ATOM 1026 C CA . ALA A 1 134 ? 2.760 -12.967 -3.709 1.00 93.25 134 ALA A CA 1
ATOM 1027 C C . ALA A 1 134 ? 4.162 -13.418 -4.158 1.00 93.25 134 ALA A C 1
ATOM 1029 O O . ALA A 1 134 ? 4.681 -14.402 -3.657 1.00 93.25 134 ALA A O 1
ATOM 1030 N N . GLU A 1 135 ? 4.803 -12.731 -5.102 1.00 93.25 135 GLU A N 1
ATOM 1031 C CA . GLU A 1 135 ? 6.171 -13.066 -5.511 1.00 93.25 135 GLU A CA 1
ATOM 1032 C C . GLU A 1 135 ? 7.229 -12.399 -4.611 1.00 93.25 135 GLU A C 1
ATOM 1034 O O . GLU A 1 135 ? 8.262 -12.999 -4.308 1.00 93.25 135 GLU A O 1
ATOM 1039 N N . HIS A 1 136 ? 6.987 -11.165 -4.152 1.00 94.75 136 HIS A N 1
ATOM 1040 C CA . HIS A 1 136 ? 8.032 -10.322 -3.552 1.00 94.75 136 HIS A CA 1
ATOM 1041 C C . HIS A 1 136 ? 7.891 -10.076 -2.044 1.00 94.75 136 HIS A C 1
ATOM 1043 O O . HIS A 1 136 ? 8.859 -9.632 -1.412 1.00 94.75 136 HIS A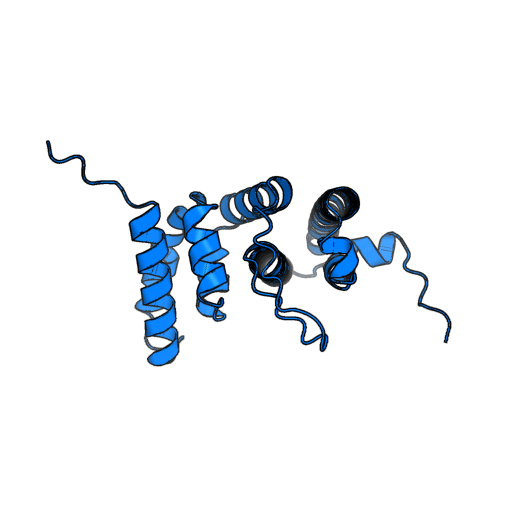 O 1
ATOM 1049 N N . VAL A 1 137 ? 6.717 -10.336 -1.459 1.00 95.50 137 VAL A N 1
ATOM 1050 C CA . VAL A 1 137 ? 6.372 -9.958 -0.079 1.00 95.50 137 VAL A CA 1
ATOM 1051 C C . VAL A 1 137 ? 5.938 -11.196 0.721 1.00 95.50 137 VAL A C 1
ATOM 1053 O O . VAL A 1 137 ? 4.746 -11.378 0.972 1.00 95.50 137 VAL A O 1
ATOM 1056 N N . PRO A 1 138 ? 6.879 -12.048 1.171 1.00 93.25 138 PRO A N 1
ATOM 1057 C CA . PRO A 1 138 ? 6.568 -13.237 1.972 1.00 93.25 138 PRO A CA 1
ATOM 1058 C C . PRO A 1 138 ? 5.873 -12.922 3.298 1.00 93.25 138 PRO A C 1
ATOM 1060 O O . PRO A 1 138 ? 5.106 -13.734 3.809 1.00 93.25 138 PRO A O 1
ATOM 1063 N N . GLU A 1 139 ? 6.080 -11.718 3.833 1.00 94.44 139 GLU A N 1
ATOM 1064 C CA . GLU A 1 139 ? 5.412 -11.232 5.039 1.00 94.44 139 GLU A CA 1
ATOM 1065 C C . GLU A 1 139 ? 3.886 -11.151 4.875 1.00 94.44 139 GLU A C 1
ATOM 1067 O O . GLU A 1 139 ? 3.165 -11.139 5.869 1.00 94.44 139 GLU A O 1
ATOM 1072 N N . SER A 1 140 ? 3.375 -11.168 3.638 1.00 92.06 140 SER A N 1
ATOM 1073 C CA . SER A 1 140 ? 1.938 -11.183 3.352 1.00 92.06 140 SER A CA 1
ATOM 1074 C C . SER A 1 140 ? 1.199 -12.389 3.940 1.00 92.06 140 SER A C 1
ATOM 1076 O O . SER A 1 140 ? 0.009 -12.282 4.237 1.00 92.06 140 SER A O 1
ATOM 1078 N N . LEU A 1 141 ? 1.891 -13.509 4.187 1.00 90.81 141 LEU A N 1
ATOM 1079 C CA . LEU A 1 141 ? 1.295 -14.686 4.821 1.00 90.81 141 LEU A CA 1
ATOM 1080 C C . LEU A 1 141 ? 0.950 -14.455 6.304 1.00 90.81 141 LEU A C 1
ATOM 1082 O O . LEU A 1 141 ? 0.068 -15.127 6.835 1.00 90.81 141 LEU A O 1
ATOM 1086 N N . ALA A 1 142 ? 1.581 -13.483 6.974 1.00 89.19 142 ALA A N 1
ATOM 1087 C CA . ALA A 1 142 ? 1.286 -13.164 8.376 1.00 89.19 142 ALA A CA 1
ATOM 1088 C C . ALA A 1 142 ? -0.165 -12.682 8.590 1.00 89.19 142 ALA A C 1
ATOM 1090 O O . ALA A 1 142 ? -0.708 -12.786 9.692 1.00 89.19 142 ALA A O 1
ATOM 1091 N N . ASP A 1 143 ? -0.810 -12.203 7.523 1.00 88.69 143 ASP A N 1
ATOM 1092 C CA . ASP A 1 143 ? -2.197 -11.745 7.525 1.00 88.69 143 ASP A CA 1
ATOM 1093 C C . ASP A 1 143 ? -3.213 -12.856 7.202 1.00 88.69 143 ASP A C 1
ATOM 1095 O O . ASP A 1 143 ? -4.414 -12.587 7.195 1.00 88.69 143 ASP A O 1
ATOM 1099 N N . ALA A 1 144 ? -2.781 -14.103 6.968 1.00 86.56 144 ALA A N 1
ATOM 1100 C CA . ALA A 1 144 ? -3.650 -15.190 6.502 1.00 86.56 144 ALA A CA 1
ATOM 1101 C C . ALA A 1 144 ? -4.879 -15.437 7.399 1.00 86.56 144 ALA A C 1
ATOM 1103 O O . ALA A 1 144 ? -5.979 -15.668 6.892 1.00 86.56 144 ALA A O 1
ATOM 1104 N N . GLU A 1 145 ? -4.725 -15.349 8.723 1.00 87.12 145 GLU A N 1
ATOM 1105 C CA . GLU A 1 145 ? -5.838 -15.500 9.673 1.00 87.12 145 GLU A CA 1
ATOM 1106 C C . GLU A 1 145 ? -6.875 -14.377 9.537 1.00 87.12 145 GLU A C 1
ATOM 1108 O O . GLU A 1 145 ? -8.077 -14.636 9.517 1.00 87.12 145 GLU A O 1
ATOM 1113 N N . ILE A 1 146 ? -6.414 -13.128 9.402 1.00 88.69 146 ILE A N 1
ATOM 1114 C CA . ILE A 1 146 ? -7.285 -11.951 9.260 1.00 88.69 146 ILE A CA 1
ATOM 1115 C C . ILE A 1 146 ? -8.018 -12.015 7.923 1.00 88.69 146 ILE A C 1
ATOM 1117 O O . ILE A 1 146 ? -9.211 -11.725 7.834 1.00 88.69 146 ILE A O 1
ATOM 1121 N N . LEU A 1 147 ? -7.311 -12.447 6.885 1.00 85.81 147 LEU A N 1
ATOM 1122 C CA . LEU A 1 147 ? -7.865 -12.591 5.555 1.00 85.81 147 LEU A CA 1
ATOM 1123 C C . LEU A 1 147 ? -8.917 -13.710 5.522 1.00 85.81 147 LEU A C 1
ATOM 1125 O O . LEU A 1 147 ? -9.998 -13.515 4.970 1.00 85.81 147 LEU A O 1
ATOM 1129 N N . SER A 1 148 ? -8.668 -14.826 6.212 1.00 87.19 148 SER A N 1
ATOM 1130 C CA . SER A 1 148 ? -9.645 -15.909 6.390 1.00 87.19 148 SER A CA 1
ATOM 1131 C C . SER A 1 148 ? -10.896 -15.434 7.133 1.00 87.19 148 SER A C 1
ATOM 1133 O O . SER A 1 148 ? -12.011 -15.685 6.674 1.00 87.19 148 SER A O 1
ATOM 1135 N N . ALA A 1 149 ? -10.730 -14.685 8.229 1.00 87.06 149 ALA A N 1
ATOM 1136 C CA . ALA A 1 149 ? -11.849 -14.090 8.960 1.00 87.06 149 ALA A CA 1
ATOM 1137 C C . ALA A 1 149 ? -12.684 -13.168 8.052 1.00 87.06 149 ALA A C 1
ATOM 1139 O O . ALA A 1 149 ? -13.907 -13.305 7.977 1.00 87.06 149 ALA A O 1
ATOM 1140 N N . CYS A 1 150 ? -12.021 -12.313 7.266 1.00 83.38 150 CYS A N 1
ATOM 1141 C CA . CYS A 1 150 ? -12.675 -11.409 6.320 1.00 83.38 150 CYS A CA 1
ATOM 1142 C C . CYS A 1 150 ? -13.496 -12.149 5.247 1.00 83.38 150 CYS A C 1
ATOM 1144 O O . CYS A 1 150 ? -14.524 -11.638 4.805 1.00 83.38 150 CYS A O 1
ATOM 1146 N N . LEU A 1 151 ? -13.074 -13.346 4.823 1.00 84.50 151 LEU A N 1
ATOM 1147 C CA . LEU A 1 151 ? -13.823 -14.163 3.859 1.00 84.50 151 LEU A CA 1
ATOM 1148 C C . LEU A 1 151 ? -15.068 -14.812 4.475 1.00 84.50 151 LEU A C 1
ATOM 1150 O O . LEU A 1 151 ? -16.069 -14.995 3.778 1.00 84.50 151 LEU A O 1
ATOM 1154 N N . THR A 1 152 ? -15.015 -15.151 5.766 1.00 84.50 152 THR A N 1
ATOM 1155 C CA . THR A 1 152 ? -16.131 -15.775 6.496 1.00 84.50 152 THR A CA 1
ATOM 1156 C C . THR A 1 152 ? -17.208 -14.785 6.935 1.00 84.50 152 THR A C 1
ATOM 1158 O O . THR A 1 152 ? -18.361 -15.171 7.126 1.00 84.50 152 THR A O 1
ATOM 1161 N N . GLU A 1 153 ? -16.873 -13.501 7.063 1.00 79.81 153 GLU A N 1
ATOM 1162 C CA . GLU A 1 153 ? -17.831 -12.461 7.430 1.00 79.81 153 GLU A CA 1
ATOM 1163 C C . GLU A 1 153 ? -18.815 -12.186 6.279 1.00 79.81 153 GLU A C 1
ATOM 1165 O O . GLU A 1 153 ? -18.532 -11.467 5.319 1.00 79.81 153 GLU A O 1
ATOM 1170 N N . CYS A 1 154 ? -20.022 -12.751 6.383 1.00 60.16 154 CYS A N 1
ATOM 1171 C CA . CYS A 1 154 ? -21.027 -12.715 5.317 1.00 60.16 154 CYS A CA 1
ATOM 1172 C C . CYS A 1 154 ? -21.499 -11.308 4.900 1.00 60.16 154 CYS A C 1
ATOM 1174 O O . CYS A 1 154 ? -22.041 -11.173 3.804 1.00 60.16 154 CYS A O 1
ATOM 1176 N N . ASN A 1 155 ? -21.279 -10.280 5.729 1.00 70.00 155 ASN A N 1
ATOM 1177 C CA . ASN A 1 155 ? -21.881 -8.951 5.568 1.00 70.00 155 ASN A CA 1
ATOM 1178 C C . ASN A 1 155 ? -20.914 -7.857 5.088 1.00 70.00 155 ASN A C 1
ATOM 1180 O O . ASN A 1 155 ? -21.350 -6.729 4.874 1.00 70.00 155 ASN A O 1
ATOM 1184 N N . THR A 1 156 ? -19.617 -8.141 4.946 1.00 74.56 156 THR A N 1
ATOM 1185 C CA . THR A 1 156 ? -18.614 -7.102 4.638 1.00 74.56 156 THR A CA 1
ATOM 1186 C C . THR A 1 156 ? -18.189 -7.059 3.173 1.00 74.56 156 THR A C 1
ATOM 1188 O O . THR A 1 156 ? -17.611 -6.059 2.752 1.00 74.56 156 THR A O 1
ATOM 1191 N N . LEU A 1 157 ? -18.475 -8.117 2.410 1.00 81.31 157 LEU A N 1
ATOM 1192 C CA . LEU A 1 157 ? -18.112 -8.269 1.002 1.00 81.31 157 LEU A CA 1
ATOM 1193 C C . LEU A 1 157 ? -19.277 -8.867 0.212 1.00 81.31 157 LEU A C 1
ATOM 1195 O O . LEU A 1 157 ? -19.941 -9.802 0.669 1.00 81.31 157 LEU A O 1
ATOM 1199 N N . THR A 1 158 ? -19.481 -8.373 -1.006 1.00 87.25 158 THR A N 1
ATOM 1200 C CA . THR A 1 158 ? -20.337 -9.024 -2.003 1.00 87.25 158 THR A CA 1
ATOM 1201 C C . THR A 1 158 ? -19.763 -10.387 -2.407 1.00 87.25 158 THR A C 1
ATOM 1203 O O . THR A 1 158 ? -18.584 -10.677 -2.197 1.00 87.25 158 THR A O 1
ATOM 1206 N N . ALA A 1 159 ? -20.576 -11.247 -3.031 1.00 86.62 159 ALA A N 1
ATOM 1207 C CA . ALA A 1 159 ? -20.111 -12.557 -3.500 1.00 86.62 159 ALA A CA 1
ATOM 1208 C C . ALA A 1 159 ? -18.930 -12.453 -4.488 1.00 86.62 159 ALA A C 1
ATOM 1210 O O . ALA A 1 159 ? -18.015 -13.271 -4.435 1.00 86.62 159 ALA A O 1
ATOM 1211 N N . ALA A 1 160 ? -18.932 -11.430 -5.350 1.00 87.38 160 ALA A N 1
ATOM 1212 C CA . ALA A 1 160 ? -17.850 -11.177 -6.298 1.00 87.38 160 ALA A CA 1
ATOM 1213 C C . ALA A 1 160 ? -16.564 -10.725 -5.588 1.00 87.38 160 ALA A C 1
ATOM 1215 O O . ALA A 1 160 ? -15.504 -11.288 -5.835 1.00 87.38 160 ALA A O 1
ATOM 1216 N N . GLU A 1 161 ? -16.655 -9.769 -4.659 1.00 87.94 161 GLU A N 1
ATOM 1217 C CA . GLU A 1 161 ? -15.496 -9.309 -3.879 1.00 87.94 161 GLU A CA 1
ATOM 1218 C C . GLU A 1 161 ? -14.913 -10.428 -3.015 1.00 87.94 161 GLU A C 1
ATOM 1220 O O . GLU A 1 161 ? -13.695 -10.556 -2.918 1.00 87.94 161 GLU A O 1
ATOM 1225 N N . ARG A 1 162 ? -15.767 -11.281 -2.435 1.00 88.00 162 ARG A N 1
ATOM 1226 C CA . ARG A 1 162 ? -15.332 -12.459 -1.679 1.00 88.00 162 ARG A CA 1
ATOM 1227 C C . ARG A 1 162 ? -14.572 -13.442 -2.564 1.00 88.00 162 ARG A C 1
ATOM 1229 O O . ARG A 1 162 ? -13.564 -13.981 -2.121 1.00 88.00 162 ARG A O 1
ATOM 1236 N N . LEU A 1 163 ? -15.024 -13.661 -3.800 1.00 89.12 163 LEU A N 1
ATOM 1237 C CA . LEU A 1 163 ? -14.328 -14.529 -4.748 1.00 89.12 163 LEU A CA 1
ATOM 1238 C C . LEU A 1 163 ? -12.956 -13.954 -5.126 1.00 89.12 163 LEU A C 1
ATOM 1240 O O . LEU A 1 163 ? -11.970 -14.681 -5.070 1.00 89.12 163 LEU A O 1
ATOM 1244 N N . THR A 1 164 ? -12.872 -12.656 -5.432 1.00 89.88 164 THR A N 1
ATOM 1245 C CA . THR A 1 164 ? -11.596 -11.979 -5.725 1.00 89.88 164 THR A CA 1
ATOM 1246 C C . THR A 1 164 ? -10.644 -12.024 -4.530 1.00 89.88 164 THR A C 1
ATOM 1248 O O . THR A 1 164 ? -9.456 -12.294 -4.686 1.00 89.88 164 THR A O 1
ATOM 1251 N N . ALA A 1 165 ? -11.160 -11.795 -3.321 1.00 89.25 165 ALA A N 1
ATOM 1252 C CA . ALA A 1 165 ? -10.359 -11.854 -2.108 1.00 89.25 165 ALA A CA 1
ATOM 1253 C C . ALA A 1 165 ? -9.861 -13.277 -1.810 1.00 89.25 165 ALA A C 1
ATOM 1255 O O . ALA A 1 165 ? -8.706 -13.448 -1.425 1.00 89.25 165 ALA A O 1
ATOM 1256 N N . ALA A 1 166 ? -10.703 -14.293 -2.023 1.00 91.06 166 ALA A N 1
ATOM 1257 C CA . ALA A 1 166 ? -10.331 -15.695 -1.856 1.00 91.06 166 ALA A CA 1
ATOM 1258 C C . ALA A 1 166 ? -9.281 -16.129 -2.885 1.00 91.06 166 ALA A C 1
ATOM 1260 O O . ALA A 1 166 ? -8.321 -16.805 -2.528 1.00 91.06 166 ALA A O 1
ATOM 1261 N N . ASP A 1 167 ? -9.422 -15.705 -4.141 1.00 91.88 167 ASP A N 1
ATOM 1262 C CA . ASP A 1 167 ? -8.424 -15.953 -5.180 1.00 91.88 167 ASP A CA 1
ATOM 1263 C C . ASP A 1 167 ? -7.068 -15.329 -4.811 1.00 91.88 167 ASP A C 1
ATOM 1265 O O . ASP A 1 167 ? -6.047 -16.017 -4.813 1.00 91.88 167 ASP A O 1
ATOM 1269 N N . ALA A 1 168 ? -7.053 -14.069 -4.365 1.00 91.06 168 ALA A N 1
ATOM 1270 C CA . ALA A 1 168 ? -5.831 -13.423 -3.890 1.00 91.06 168 ALA A CA 1
ATOM 1271 C C . ALA A 1 168 ? -5.204 -14.151 -2.684 1.00 91.06 168 ALA A C 1
ATOM 1273 O O . ALA A 1 168 ? -3.989 -14.359 -2.648 1.00 91.06 168 ALA A O 1
ATOM 1274 N N . ALA A 1 169 ? -6.028 -14.591 -1.725 1.00 90.81 169 ALA A N 1
ATOM 1275 C CA . ALA A 1 169 ? -5.599 -15.389 -0.575 1.00 90.81 169 ALA A CA 1
ATOM 1276 C C . ALA A 1 169 ? -4.882 -16.673 -0.996 1.00 90.81 169 ALA A C 1
ATOM 1278 O O . ALA A 1 169 ? -3.835 -17.025 -0.444 1.00 90.81 169 ALA A O 1
ATOM 1279 N N . LEU A 1 170 ? -5.466 -17.373 -1.972 1.00 90.81 170 LEU A N 1
ATOM 1280 C CA . LEU A 1 170 ? -4.945 -18.624 -2.502 1.00 90.81 170 LEU A CA 1
ATOM 1281 C C . LEU A 1 170 ? -3.611 -18.397 -3.201 1.00 90.81 170 LEU A C 1
ATOM 1283 O O . LEU A 1 170 ? -2.674 -19.137 -2.927 1.00 90.81 170 LEU A O 1
ATOM 1287 N N . ARG A 1 171 ? -3.479 -17.360 -4.036 1.00 91.88 171 ARG A N 1
ATOM 1288 C CA . ARG A 1 171 ? -2.206 -17.042 -4.706 1.00 91.88 171 ARG A CA 1
ATOM 1289 C C . ARG A 1 171 ? -1.081 -16.769 -3.701 1.00 91.88 171 ARG A C 1
ATOM 1291 O O . ARG A 1 171 ? -0.004 -17.346 -3.833 1.00 91.88 171 ARG A O 1
ATOM 1298 N N . ILE A 1 172 ? -1.347 -15.975 -2.659 1.00 89.19 172 ILE A N 1
ATOM 1299 C CA . ILE A 1 172 ? -0.384 -15.703 -1.574 1.00 89.19 172 ILE A CA 1
ATOM 1300 C C . ILE A 1 172 ? -0.019 -16.998 -0.833 1.00 89.19 172 ILE A C 1
ATOM 1302 O O . ILE A 1 172 ? 1.153 -17.285 -0.591 1.00 89.19 172 ILE A O 1
ATOM 1306 N N . SER A 1 173 ? -1.026 -17.807 -0.505 1.00 88.81 173 SER A N 1
ATOM 1307 C CA . SER A 1 173 ? -0.846 -19.061 0.230 1.00 88.81 173 SER A CA 1
ATOM 1308 C C . SER A 1 173 ? -0.117 -20.124 -0.593 1.00 88.81 173 SER A C 1
ATOM 1310 O O . SER A 1 173 ? 0.642 -20.902 -0.035 1.00 88.81 173 SER A O 1
ATOM 1312 N N . ILE A 1 174 ? -0.298 -20.165 -1.912 1.00 89.12 174 ILE A N 1
ATOM 1313 C CA . ILE A 1 174 ? 0.450 -21.061 -2.805 1.00 89.12 174 ILE A CA 1
ATOM 1314 C C . ILE A 1 174 ? 1.911 -20.611 -2.914 1.00 89.12 174 ILE A C 1
ATOM 1316 O O . ILE A 1 174 ? 2.805 -21.453 -2.923 1.00 89.12 174 ILE A O 1
ATOM 1320 N N . ALA A 1 175 ? 2.165 -19.302 -2.979 1.00 88.75 175 ALA A N 1
ATOM 1321 C CA . ALA A 1 175 ? 3.516 -18.766 -3.123 1.00 88.75 175 ALA A CA 1
ATOM 1322 C C . ALA A 1 175 ? 4.371 -18.895 -1.849 1.00 88.75 175 ALA A C 1
ATOM 1324 O O . ALA A 1 175 ? 5.593 -19.030 -1.934 1.00 88.75 175 ALA A O 1
ATOM 1325 N N . HIS A 1 176 ? 3.748 -18.829 -0.669 1.00 87.12 176 HIS A N 1
ATOM 1326 C CA . HIS A 1 176 ? 4.465 -18.741 0.610 1.00 87.12 176 HIS A CA 1
ATOM 1327 C C . HIS A 1 176 ? 4.032 -19.758 1.661 1.00 87.12 176 HIS A C 1
ATOM 1329 O O . HIS A 1 176 ? 4.662 -19.848 2.715 1.00 87.12 176 HIS A O 1
ATOM 1335 N N . GLY A 1 177 ? 2.960 -20.506 1.409 1.00 73.81 177 GLY A N 1
ATOM 1336 C CA . GLY A 1 177 ? 2.511 -21.557 2.306 1.00 73.81 177 GLY A CA 1
ATOM 1337 C C . GLY A 1 177 ? 3.606 -22.599 2.514 1.00 73.81 177 GLY A C 1
ATOM 1338 O O . GLY A 1 177 ? 4.504 -22.740 1.679 1.00 73.81 177 GLY A O 1
ATOM 1339 N N . PRO A 1 178 ? 3.562 -23.336 3.634 1.00 71.31 178 PRO A N 1
ATOM 1340 C CA . PRO A 1 178 ? 4.522 -24.392 3.879 1.00 71.31 178 PRO A CA 1
ATOM 1341 C C . PRO A 1 178 ? 4.442 -25.383 2.720 1.00 71.31 178 PRO A C 1
ATOM 1343 O O . PRO A 1 178 ? 3.440 -26.084 2.563 1.00 71.31 178 PRO A O 1
ATOM 1346 N N . SER A 1 179 ? 5.496 -25.440 1.902 1.00 58.69 179 SER A N 1
ATOM 1347 C CA . SER A 1 179 ? 5.715 -26.559 0.999 1.00 58.69 179 SER A CA 1
ATOM 1348 C C . SER A 1 179 ? 5.619 -27.793 1.877 1.00 58.69 179 SER A C 1
ATOM 1350 O O . SER A 1 179 ? 6.438 -27.952 2.784 1.00 58.69 179 SER A O 1
ATOM 1352 N N . GLN A 1 180 ? 4.596 -28.624 1.685 1.00 46.75 180 GLN A N 1
ATOM 1353 C CA . GLN A 1 180 ? 4.579 -29.931 2.315 1.00 46.75 180 GLN A CA 1
ATOM 1354 C C . GLN A 1 180 ? 5.822 -30.664 1.807 1.00 46.75 180 GLN A C 1
ATOM 1356 O O . GLN A 1 180 ? 5.829 -31.231 0.718 1.00 46.75 180 GLN A O 1
ATOM 1361 N N . GLY A 1 181 ? 6.901 -30.592 2.587 1.00 44.44 181 GLY A N 1
ATOM 1362 C CA . GLY A 1 181 ? 7.933 -31.602 2.608 1.00 44.44 181 GLY A CA 1
ATOM 1363 C C . GLY A 1 181 ? 7.215 -32.869 3.018 1.00 44.44 181 GLY A C 1
ATOM 1364 O O . GLY A 1 181 ? 6.932 -33.076 4.196 1.00 44.44 181 GLY A O 1
ATOM 1365 N N . VAL A 1 182 ? 6.809 -33.633 2.009 1.00 40.78 182 VAL A N 1
ATOM 1366 C CA . VAL A 1 182 ? 6.400 -35.019 2.171 1.00 40.78 182 VAL A CA 1
ATOM 1367 C C . VAL A 1 182 ? 7.538 -35.697 2.946 1.00 40.78 182 VAL A C 1
ATOM 1369 O O . VAL A 1 182 ? 8.684 -35.572 2.502 1.00 40.78 182 VAL A O 1
ATOM 1372 N N . PRO A 1 183 ? 7.272 -36.295 4.120 1.00 42.88 183 PRO A N 1
ATOM 1373 C CA . PRO A 1 183 ? 8.278 -37.076 4.831 1.00 42.88 183 PRO A CA 1
ATOM 1374 C C . PRO A 1 183 ? 8.775 -38.258 3.991 1.00 42.88 183 PRO A C 1
ATOM 1376 O O . PRO A 1 183 ? 7.980 -38.794 3.183 1.00 42.88 183 PRO A O 1
#

Organism: Trieres chinensis (NCBI:txid1514140)

Nearest PDB structures (foldseek):
  8rc4-assembly1_b  TM=7.357E-01  e=1.377E-03  Homo sapiens
  6y6b-assembly1_A  TM=2.760E-01  e=2.076E+00  Homo sapiens
  6zbt-assembly2_C  TM=2.324E-01  e=1.642E+00  Homo sapiens

Secondary structure (DSSP, 8-state):
-PPP---HHHHHH-GGGGGGS-HHHHHSHHHHHHHHHHHHHHHHHHHHHHHHH-SSHHHHHHHHHHHHHHHHHHHHHHHTT------SS------PPPPHHHHHHHHHHHHHSTTHHHHHHHT---HHHHHHHHHH-GGGGGGHHHHHHHHH-TTTS-HHHHHHHHHHHHHHHHHHS------

Radius of gyration: 18.15 Å; Cα contacts (8 Å, |Δi|>4): 144; chains: 1; bounding box: 40×67×51 Å

Foldseek 3Di:
DPDDDDDPVNCLQPVCVLLVDDLVLCPPLVSVLVSLVVSVVSLVSNLVCLCVVDPDPVVSVVVNLVVLLVLLLSLLVSQLQDPPDPDVDDPPRPPDHGRVSSLVVNLVSLQVDACSLLVNLLVPRDPSSLLSCLQRHLSSVVNLVVLVVVLPPPPSDDPVSSVSSVVSSVSNCVSNPPPPPPD